Protein AF-0000000080643236 (afdb_homodimer)

Organism: Staphylococcus saprophyticus subsp. saprophyticus (strain ATCC 15305 / DSM 20229 / NCIMB 8711 / NCTC 7292 / S-41) (NCBI:txid342451)

Radius of gyration: 19.53 Å; Cα contacts (8 Å, |Δi|>4): 343; chains: 2; bounding box: 36×60×49 Å

Nearest PDB structures (foldseek):
  1iuj-assembly1_B  TM=7.626E-01  e=4.617E-06  Thermus thermophilus
  2zdo-assembly2_C  TM=7.108E-01  e=2.025E-06  Staphylococcus aureus
  4zos-assembly1_C  TM=6.882E-01  e=3.227E-04  Yersinia enterocolitica subsp. enterocolitica 8081
  2ifx-assembly1_B  TM=5.954E-01  e=6.904E-04  Cupriavidus necator
  6nuk-assembly1_A  TM=5.952E-01  e=1.275E-02  synthetic construct

Structure (mmCIF, N/CA/C/O backbone):
data_AF-0000000080643236-model_v1
#
loop_
_entity.id
_entity.type
_entity.pdbx_description
1 polymer 'Signal transduction protein TRAP'
#
loop_
_atom_site.group_PDB
_atom_site.id
_atom_site.type_symbol
_atom_site.label_atom_id
_atom_site.label_alt_id
_atom_site.label_comp_id
_atom_site.label_asym_id
_atom_site.label_entity_id
_atom_site.label_seq_id
_atom_site.pdbx_PDB_ins_code
_atom_site.Cartn_x
_atom_site.Cartn_y
_atom_site.Cartn_z
_atom_site.occupancy
_atom_site.B_iso_or_equiv
_atom_site.auth_seq_id
_atom_site.auth_comp_id
_atom_site.auth_asym_id
_atom_site.auth_atom_id
_atom_site.pdbx_PDB_model_num
ATOM 1 N N . MET A 1 1 ? -12.977 2.021 -8.227 1 97.31 1 MET A N 1
ATOM 2 C CA . MET A 1 1 ? -11.773 1.278 -8.578 1 97.31 1 MET A CA 1
ATOM 3 C C . MET A 1 1 ? -11.25 0.488 -7.387 1 97.31 1 MET A C 1
ATOM 5 O O . MET A 1 1 ? -11.211 1 -6.266 1 97.31 1 MET A O 1
ATOM 9 N N . PHE A 1 2 ? -10.992 -0.841 -7.574 1 98.75 2 PHE A N 1
ATOM 10 C CA . PHE A 1 2 ? -10.547 -1.767 -6.539 1 98.75 2 PHE A CA 1
ATOM 11 C C . PHE A 1 2 ? -9.031 -1.947 -6.59 1 98.75 2 PHE A C 1
ATOM 13 O O . PHE A 1 2 ? -8.453 -2.066 -7.668 1 98.75 2 PHE A O 1
ATOM 20 N N . VAL A 1 3 ? -8.359 -1.966 -5.391 1 98.94 3 VAL A N 1
ATOM 21 C CA . VAL A 1 3 ? -6.914 -2.121 -5.312 1 98.94 3 VAL A CA 1
ATOM 22 C C . VAL A 1 3 ? -6.57 -3.354 -4.48 1 98.94 3 VAL A C 1
ATOM 24 O O . VAL A 1 3 ? -7.094 -3.533 -3.377 1 98.94 3 VAL A O 1
ATOM 27 N N . ALA A 1 4 ? -5.734 -4.215 -4.969 1 98.81 4 ALA A N 1
ATOM 28 C CA . ALA A 1 4 ? -5.152 -5.32 -4.211 1 98.81 4 ALA A CA 1
ATOM 29 C C . ALA A 1 4 ? -3.648 -5.129 -4.031 1 98.81 4 ALA A C 1
ATOM 31 O O . ALA A 1 4 ? -2.926 -4.902 -5.004 1 98.81 4 ALA A O 1
ATOM 32 N N . GLU A 1 5 ? -3.229 -5.121 -2.791 1 98.62 5 GLU A N 1
ATOM 33 C CA . GLU A 1 5 ? -1.811 -5.18 -2.451 1 98.62 5 GLU A CA 1
ATOM 34 C C . GLU A 1 5 ? -1.433 -6.551 -1.9 1 98.62 5 GLU A C 1
ATOM 36 O O . GLU A 1 5 ? -1.977 -6.992 -0.885 1 98.62 5 GLU A O 1
ATOM 41 N N . VAL A 1 6 ? -0.502 -7.172 -2.549 1 98.31 6 VAL A N 1
ATOM 42 C CA . VAL A 1 6 ? 0.039 -8.422 -2.029 1 98.31 6 VAL A CA 1
ATOM 43 C C . VAL A 1 6 ? 1.514 -8.242 -1.676 1 98.31 6 VAL A C 1
ATOM 45 O O . VAL A 1 6 ? 2.357 -8.102 -2.564 1 98.31 6 VAL A O 1
ATOM 48 N N . ALA A 1 7 ? 1.767 -8.305 -0.404 1 98.19 7 ALA A N 1
ATOM 49 C CA . ALA A 1 7 ? 3.133 -8.117 0.081 1 98.19 7 ALA A CA 1
ATOM 50 C C . ALA A 1 7 ? 3.779 -9.461 0.415 1 98.19 7 ALA A C 1
ATOM 52 O O . ALA A 1 7 ? 3.197 -10.273 1.137 1 98.19 7 ALA A O 1
ATOM 53 N N . PHE A 1 8 ? 4.938 -9.688 -0.124 1 97.81 8 PHE A N 1
ATOM 54 C CA . PHE A 1 8 ? 5.758 -10.852 0.191 1 97.81 8 PHE A CA 1
ATOM 55 C C . PHE A 1 8 ? 7.055 -10.422 0.875 1 97.81 8 PHE A C 1
ATOM 57 O O . PHE A 1 8 ? 7.75 -9.523 0.397 1 97.81 8 PHE A O 1
ATOM 64 N N . SER A 1 9 ? 7.324 -11.055 1.973 1 97.31 9 SER A N 1
ATOM 65 C CA . SER A 1 9 ? 8.555 -10.719 2.68 1 97.31 9 SER A CA 1
ATOM 66 C C . SER A 1 9 ? 9.391 -11.969 2.959 1 97.31 9 SER A C 1
ATOM 68 O O . SER A 1 9 ? 8.836 -13.055 3.156 1 97.31 9 SER A O 1
ATOM 70 N N . THR A 1 10 ? 10.695 -11.812 2.961 1 97.06 10 THR A N 1
ATOM 71 C CA . THR A 1 10 ? 11.641 -12.875 3.262 1 97.06 10 THR A CA 1
ATOM 72 C C . THR A 1 10 ? 12.992 -12.297 3.678 1 97.06 10 THR A C 1
ATOM 74 O O . THR A 1 10 ? 13.156 -11.078 3.746 1 97.06 10 THR A O 1
ATOM 77 N N . ASN A 1 11 ? 13.867 -13.188 4.09 1 95.69 11 ASN A N 1
ATOM 78 C CA . ASN A 1 11 ? 15.234 -12.719 4.32 1 95.69 11 ASN A CA 1
ATOM 79 C C . ASN A 1 11 ? 16.016 -12.602 3.012 1 95.69 11 ASN A C 1
ATOM 81 O O . ASN A 1 11 ? 15.609 -13.164 1.993 1 95.69 11 ASN A O 1
ATOM 85 N N . LYS A 1 12 ? 17.156 -11.906 3.057 1 94.75 12 LYS A N 1
ATOM 86 C CA . LYS A 1 12 ? 17.938 -11.57 1.867 1 94.75 12 LYS A CA 1
ATOM 87 C C . LYS A 1 12 ? 18.5 -12.828 1.204 1 94.75 12 LYS A C 1
ATOM 89 O O . LYS A 1 12 ? 18.781 -12.828 0.003 1 94.75 12 LYS A O 1
ATOM 94 N N . GLU A 1 13 ? 18.641 -13.859 2.021 1 93.75 13 GLU A N 1
ATOM 95 C CA . GLU A 1 13 ? 19.125 -15.117 1.481 1 93.75 13 GLU A CA 1
ATOM 96 C C . GLU A 1 13 ? 18.188 -15.664 0.409 1 93.75 13 GLU A C 1
ATOM 98 O O . GLU A 1 13 ? 18.625 -16.312 -0.545 1 93.75 13 GLU A O 1
ATOM 103 N N . HIS A 1 14 ? 16.969 -15.297 0.485 1 95.12 14 HIS A N 1
ATOM 104 C CA . HIS A 1 14 ? 15.953 -15.852 -0.414 1 95.12 14 HIS A CA 1
ATOM 105 C C . HIS A 1 14 ? 15.391 -14.773 -1.336 1 95.12 14 HIS A C 1
ATOM 107 O O . HIS A 1 14 ? 14.352 -14.977 -1.966 1 95.12 14 HIS A O 1
ATOM 113 N N . GLU A 1 15 ? 15.992 -13.68 -1.387 1 96 15 GLU A N 1
ATOM 114 C CA . GLU A 1 15 ? 15.469 -12.539 -2.133 1 96 15 GLU A CA 1
ATOM 115 C C . GLU A 1 15 ? 15.297 -12.875 -3.611 1 96 15 GLU A C 1
ATOM 117 O O . GLU A 1 15 ? 14.32 -12.469 -4.242 1 96 15 GLU A O 1
ATOM 122 N N . GLN A 1 16 ? 16.281 -13.602 -4.168 1 96.06 16 GLN A N 1
ATOM 123 C CA . GLN A 1 16 ? 16.203 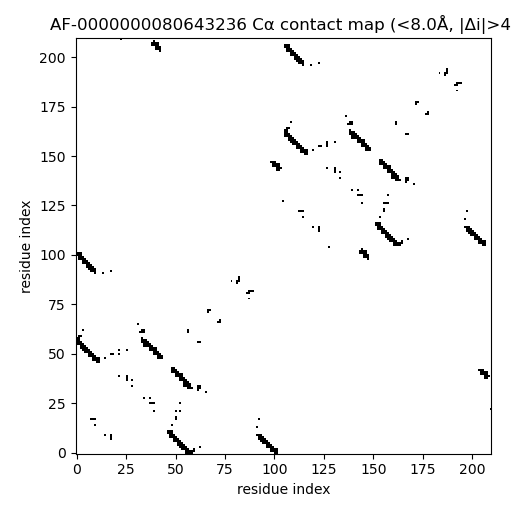-13.922 -5.59 1 96.06 16 GLN A CA 1
ATOM 124 C C . GLN A 1 16 ? 14.961 -14.734 -5.91 1 96.06 16 GLN A C 1
ATOM 126 O O . GLN A 1 16 ? 14.336 -14.539 -6.953 1 96.06 16 GLN A O 1
ATOM 131 N N . GLN A 1 17 ? 14.609 -15.602 -5.051 1 95.19 17 GLN A N 1
ATOM 132 C CA . GLN A 1 17 ? 13.398 -16.391 -5.223 1 95.19 17 GLN A CA 1
ATOM 133 C C . GLN A 1 17 ? 12.156 -15.508 -5.219 1 95.19 17 GLN A C 1
ATOM 135 O O . GLN A 1 17 ? 11.266 -15.672 -6.051 1 95.19 17 GLN A O 1
ATOM 140 N N . LEU A 1 18 ? 12.156 -14.664 -4.297 1 96.25 18 LEU A N 1
ATOM 141 C CA . LEU A 1 18 ? 11.023 -13.75 -4.188 1 96.25 18 LEU A CA 1
ATOM 142 C C . LEU A 1 18 ? 10.945 -12.836 -5.406 1 96.25 18 LEU A C 1
ATOM 144 O O . LEU A 1 18 ? 9.867 -12.602 -5.949 1 96.25 18 LEU A O 1
ATOM 148 N N . TYR A 1 19 ? 12.078 -12.32 -5.793 1 97.12 19 TYR A N 1
ATOM 149 C CA . TYR A 1 19 ? 12.156 -11.477 -6.98 1 97.12 19 TYR A CA 1
ATOM 150 C C . TYR A 1 19 ? 11.578 -12.188 -8.195 1 97.12 19 TYR A C 1
ATOM 152 O O . TYR A 1 19 ? 10.766 -11.617 -8.93 1 97.12 19 TYR A O 1
ATOM 160 N N . ASN A 1 20 ? 11.922 -13.406 -8.406 1 96.31 20 ASN A N 1
ATOM 161 C CA . ASN A 1 20 ? 11.438 -14.195 -9.539 1 96.31 20 ASN A CA 1
ATOM 162 C C . ASN A 1 20 ? 9.922 -14.398 -9.469 1 96.31 20 ASN A C 1
ATOM 164 O O . ASN A 1 20 ? 9.234 -14.344 -10.484 1 96.31 20 ASN A O 1
ATOM 168 N N . LYS A 1 21 ? 9.492 -14.609 -8.305 1 94.75 21 LYS A N 1
ATOM 169 C CA . LYS A 1 21 ? 8.062 -14.828 -8.102 1 94.75 21 LYS A CA 1
ATOM 170 C C . LYS A 1 21 ? 7.258 -13.594 -8.492 1 94.75 21 LYS A C 1
ATOM 172 O O . LYS A 1 21 ? 6.27 -13.695 -9.227 1 94.75 21 LYS A O 1
ATOM 177 N N . VAL A 1 22 ? 7.68 -12.43 -8 1 97.06 22 VAL A N 1
ATOM 178 C CA . VAL A 1 22 ? 6.906 -11.219 -8.258 1 97.06 22 VAL A CA 1
ATOM 179 C C . VAL A 1 22 ? 7.051 -10.812 -9.719 1 97.06 22 VAL A C 1
ATOM 181 O O . VAL A 1 22 ? 6.117 -10.266 -10.32 1 97.06 22 VAL A O 1
ATOM 184 N N . LYS A 1 23 ? 8.203 -11.07 -10.258 1 97.06 23 LYS A N 1
ATOM 185 C CA . LYS A 1 23 ? 8.383 -10.812 -11.68 1 97.06 23 LYS A CA 1
ATOM 186 C C . LYS A 1 23 ? 7.422 -11.648 -12.523 1 97.06 23 LYS A C 1
ATOM 188 O O . LYS A 1 23 ? 6.805 -11.141 -13.461 1 97.06 23 LYS A O 1
ATOM 193 N N . LYS A 1 24 ? 7.363 -12.898 -12.227 1 94.88 24 LYS A N 1
ATOM 194 C CA . LYS A 1 24 ? 6.422 -13.781 -12.914 1 94.88 24 LYS A CA 1
ATOM 195 C C . LYS A 1 24 ? 4.988 -13.289 -12.75 1 94.88 24 LYS A C 1
ATOM 197 O O . LYS A 1 24 ? 4.23 -13.227 -13.719 1 94.88 24 LYS A O 1
ATOM 202 N N . THR A 1 25 ? 4.586 -12.945 -11.531 1 95.38 25 THR A N 1
ATOM 203 C CA . THR A 1 25 ? 3.246 -12.438 -11.258 1 95.38 25 THR A CA 1
ATOM 204 C C . THR A 1 25 ? 2.951 -11.211 -12.109 1 95.38 25 THR A C 1
ATOM 206 O O . THR A 1 25 ? 1.881 -11.109 -12.711 1 95.38 25 THR A O 1
ATOM 209 N N . GLN A 1 26 ? 3.891 -10.297 -12.117 1 96.44 26 GLN A N 1
ATOM 210 C CA . GLN A 1 26 ? 3.736 -9.078 -12.906 1 96.44 26 GLN A CA 1
ATOM 211 C C . GLN A 1 26 ? 3.512 -9.406 -14.383 1 96.44 26 GLN A C 1
ATOM 213 O O . GLN A 1 26 ? 2.703 -8.758 -15.047 1 96.44 26 GLN A O 1
ATOM 218 N N . SER A 1 27 ? 4.254 -10.398 -14.891 1 95.19 27 SER A N 1
ATOM 219 C CA . SER A 1 27 ? 4.121 -10.781 -16.297 1 95.19 27 SER A CA 1
ATOM 220 C C . SER A 1 27 ? 2.744 -11.367 -16.578 1 95.19 27 SER A C 1
ATOM 222 O O . SER A 1 27 ? 2.236 -11.266 -17.703 1 95.19 27 SER A O 1
ATOM 224 N N . GLU A 1 28 ? 2.129 -11.945 -15.586 1 95.31 28 GLU A N 1
ATOM 225 C CA . GLU A 1 28 ? 0.814 -12.562 -15.742 1 95.31 28 GLU A CA 1
ATOM 226 C C . GLU A 1 28 ? -0.296 -11.516 -15.68 1 95.31 28 GLU A C 1
ATOM 228 O O . GLU A 1 28 ? -1.42 -11.773 -16.109 1 95.31 28 GLU A O 1
ATOM 233 N N . LEU A 1 29 ? 0.016 -10.383 -15.039 1 96.81 29 LEU A N 1
ATOM 234 C CA . LEU A 1 29 ? -0.946 -9.289 -14.914 1 96.81 29 LEU A CA 1
ATOM 235 C C . LEU A 1 29 ? -0.955 -8.422 -16.172 1 96.81 29 LEU A C 1
ATOM 237 O O . LEU A 1 29 ? -0.779 -7.207 -16.094 1 96.81 29 LEU A O 1
ATOM 241 N N . HIS A 1 30 ? -0.9 -9.016 -17.297 1 89.62 30 HIS A N 1
ATOM 242 C CA . HIS A 1 30 ? -0.938 -8.297 -18.578 1 89.62 30 HIS A CA 1
ATOM 243 C C . HIS A 1 30 ? -2.176 -8.68 -19.375 1 89.62 30 HIS A C 1
ATOM 245 O O . HIS A 1 30 ? -2.479 -9.867 -19.547 1 89.62 30 HIS A O 1
ATOM 251 N N . ASN A 1 31 ? -2.959 -7.668 -19.828 1 90.19 31 ASN A N 1
ATOM 252 C CA . ASN A 1 31 ? -4.145 -7.871 -20.656 1 90.19 31 ASN A CA 1
ATOM 253 C C . ASN A 1 31 ? -5.195 -8.711 -19.922 1 90.19 31 ASN A C 1
ATOM 255 O O . AS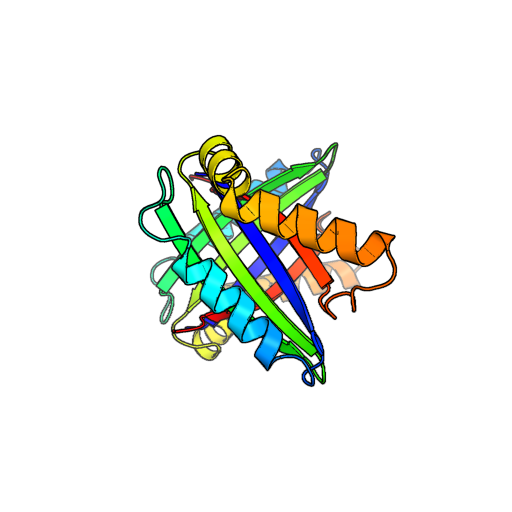N A 1 31 ? -5.754 -9.641 -20.5 1 90.19 31 ASN A O 1
ATOM 259 N N . VAL A 1 32 ? -5.309 -8.484 -18.703 1 96 32 VAL A N 1
ATOM 260 C CA . VAL A 1 32 ? -6.324 -9.141 -17.891 1 96 32 VAL A CA 1
ATOM 261 C C . VAL A 1 32 ? -7.59 -8.289 -17.844 1 96 32 VAL A C 1
ATOM 263 O O . VAL A 1 32 ? -7.516 -7.07 -17.656 1 96 32 VAL A O 1
ATOM 266 N N . ALA A 1 33 ? -8.648 -9.031 -18.094 1 96.69 33 ALA A N 1
ATOM 267 C CA . ALA A 1 33 ? -9.922 -8.32 -18.078 1 96.69 33 ALA A CA 1
ATOM 268 C C . ALA A 1 33 ? -10.133 -7.578 -16.766 1 96.69 33 ALA A C 1
ATOM 270 O O . ALA A 1 33 ? -9.961 -8.148 -15.688 1 96.69 33 ALA A O 1
ATOM 271 N N . GLY A 1 34 ? -10.422 -6.277 -16.859 1 98.25 34 GLY A N 1
ATOM 272 C CA . GLY A 1 34 ? -10.758 -5.492 -15.68 1 98.25 34 GLY A CA 1
ATOM 273 C C . GLY A 1 34 ? -9.547 -4.863 -15.016 1 98.25 34 GLY A C 1
ATOM 274 O O . GLY A 1 34 ? -9.68 -4.008 -14.141 1 98.25 34 GLY A O 1
ATOM 275 N N . LEU A 1 35 ? -8.32 -5.246 -15.383 1 98.62 35 LEU A N 1
ATOM 276 C CA . LEU A 1 35 ? -7.098 -4.684 -14.82 1 98.62 35 LEU A CA 1
ATOM 277 C C . LEU A 1 35 ? -6.828 -3.293 -15.391 1 98.62 35 LEU A C 1
ATOM 279 O O . LEU A 1 35 ? -6.82 -3.104 -16.609 1 98.62 35 LEU A O 1
ATOM 283 N N . LYS A 1 36 ? -6.668 -2.342 -14.531 1 98.06 36 LYS A N 1
ATOM 284 C CA . LYS A 1 36 ? -6.379 -0.974 -14.953 1 98.06 36 LYS A CA 1
ATOM 285 C C . LYS A 1 36 ? -4.875 -0.705 -14.945 1 98.06 36 LYS A C 1
ATOM 287 O O . LYS A 1 36 ? -4.352 -0.055 -15.859 1 98.06 36 LYS A O 1
ATOM 292 N N . SER A 1 37 ? -4.258 -1.187 -13.914 1 97.62 37 SER A N 1
ATOM 293 C CA . SER A 1 37 ? -2.814 -1.011 -13.805 1 97.62 37 SER A CA 1
ATOM 294 C C . SER A 1 37 ? -2.221 -1.947 -12.758 1 97.62 37 SER A C 1
ATOM 296 O O . SER A 1 37 ? -2.947 -2.5 -11.93 1 97.62 37 SER A O 1
ATOM 298 N N . SER A 1 38 ? -0.927 -2.178 -12.875 1 97.94 38 SER A N 1
ATOM 299 C CA . SER A 1 38 ? -0.179 -2.938 -11.875 1 97.94 38 SER A CA 1
ATOM 300 C C . SER A 1 38 ? 1.256 -2.434 -11.758 1 97.94 38 SER A C 1
ATOM 302 O O . SER A 1 38 ? 1.834 -1.961 -12.734 1 97.94 38 SER A O 1
ATOM 304 N N . GLU A 1 39 ? 1.739 -2.521 -10.547 1 98 39 GLU A N 1
ATOM 305 C CA . GLU A 1 39 ? 3.119 -2.16 -10.242 1 98 39 GLU A CA 1
ATOM 306 C C . GLU A 1 39 ? 3.695 -3.053 -9.141 1 98 39 GLU A C 1
ATOM 308 O O . GLU A 1 39 ? 2.947 -3.67 -8.383 1 98 39 GLU A O 1
ATOM 313 N N . VAL A 1 40 ? 5.039 -3.104 -9.141 1 98.69 40 VAL A N 1
ATOM 314 C CA . VAL A 1 40 ? 5.727 -3.777 -8.047 1 98.69 40 VAL A CA 1
ATOM 315 C C . VAL A 1 40 ? 6.574 -2.771 -7.27 1 98.69 40 VAL A C 1
ATOM 317 O O . VAL A 1 40 ? 7.262 -1.938 -7.867 1 98.69 40 VAL A O 1
ATOM 320 N N . TRP A 1 41 ? 6.406 -2.855 -5.965 1 98.88 41 TRP A N 1
ATOM 321 C CA . TRP A 1 41 ? 7.195 -2.021 -5.066 1 98.88 41 TRP A CA 1
ATOM 322 C C . TRP A 1 41 ? 8.133 -2.871 -4.211 1 98.88 41 TRP A C 1
ATOM 324 O O . TRP A 1 41 ? 7.902 -4.07 -4.035 1 98.88 41 TRP A O 1
ATOM 334 N N . THR A 1 42 ? 9.258 -2.24 -3.705 1 98.69 42 THR A N 1
ATOM 335 C CA . THR A 1 42 ? 10.164 -2.992 -2.842 1 98.69 42 THR A CA 1
ATOM 336 C C . THR A 1 42 ? 10.742 -2.096 -1.752 1 98.69 42 THR A C 1
ATOM 338 O O . THR A 1 42 ? 10.789 -0.874 -1.908 1 98.69 42 THR A O 1
ATOM 341 N N . LYS A 1 43 ? 10.992 -2.699 -0.663 1 98.25 43 LYS A N 1
ATOM 342 C CA . LYS A 1 43 ? 11.758 -2.098 0.424 1 98.25 43 LYS A CA 1
ATOM 343 C C . LYS A 1 43 ? 12.656 -3.133 1.104 1 98.25 43 LYS A C 1
ATOM 345 O O . LYS A 1 43 ? 12.383 -4.332 1.033 1 98.25 43 LYS A O 1
ATOM 350 N N . SER A 1 44 ? 13.703 -2.637 1.608 1 96.38 44 SER A N 1
ATOM 351 C CA . SER A 1 44 ? 14.594 -3.486 2.387 1 96.38 44 SER A CA 1
ATOM 352 C C . SER A 1 44 ? 14.906 -2.863 3.744 1 96.38 44 SER A C 1
ATOM 354 O O . SER A 1 44 ? 15.023 -1.642 3.859 1 96.38 44 SER A O 1
ATOM 356 N N . LYS A 1 45 ? 14.812 -3.713 4.809 1 92.25 45 LYS A N 1
ATOM 357 C CA . LYS A 1 45 ? 15.219 -3.334 6.16 1 92.25 45 LYS A CA 1
ATOM 358 C C . LYS A 1 45 ? 16.109 -4.402 6.789 1 92.25 45 LYS A C 1
ATOM 360 O O . LYS A 1 45 ? 15.648 -5.516 7.055 1 92.25 45 LYS A O 1
ATOM 365 N N . SER A 1 46 ? 17.359 -4.051 7.086 1 92.94 46 SER A N 1
ATOM 366 C CA . SER A 1 46 ? 18.328 -4.992 7.656 1 92.94 46 SER A CA 1
ATOM 367 C C . SER A 1 46 ? 18.453 -6.238 6.785 1 92.94 46 SER A C 1
ATOM 369 O O . SER A 1 46 ? 18.859 -6.148 5.621 1 92.94 46 SER A O 1
ATOM 371 N N . ASP A 1 47 ? 18.125 -7.422 7.367 1 93.88 47 ASP A N 1
ATOM 372 C CA . ASP A 1 47 ? 18.297 -8.672 6.633 1 93.88 47 ASP A CA 1
ATOM 373 C C . ASP A 1 47 ? 16.984 -9.102 5.977 1 93.88 47 ASP A C 1
ATOM 375 O O . ASP A 1 47 ? 16.906 -10.172 5.367 1 93.88 47 ASP A O 1
ATOM 379 N N . ASP A 1 48 ? 15.992 -8.195 6.004 1 96.19 48 ASP A N 1
ATOM 380 C CA . ASP A 1 48 ? 14.695 -8.547 5.438 1 96.19 48 ASP A CA 1
ATOM 381 C C . ASP A 1 48 ? 14.414 -7.754 4.164 1 96.19 48 ASP A C 1
ATOM 383 O O . ASP A 1 48 ? 14.898 -6.625 4.012 1 96.19 48 ASP A O 1
ATOM 387 N N . VAL A 1 49 ? 13.719 -8.367 3.213 1 97.81 49 VAL A N 1
ATOM 388 C CA . VAL A 1 49 ? 13.273 -7.703 1.991 1 97.81 49 VAL A CA 1
ATOM 389 C C . VAL A 1 49 ? 11.789 -7.973 1.764 1 97.81 49 VAL A C 1
ATOM 391 O O . VAL A 1 49 ? 11.289 -9.047 2.104 1 97.81 49 VAL A O 1
ATOM 394 N N . GLU A 1 50 ? 11.18 -6.953 1.237 1 98.38 50 GLU A N 1
ATOM 395 C CA . GLU A 1 50 ? 9.758 -7.055 0.924 1 98.38 50 GLU A CA 1
ATOM 396 C C . GLU A 1 50 ? 9.469 -6.574 -0.495 1 98.38 50 GLU A C 1
ATOM 398 O O . GLU A 1 50 ? 10.016 -5.562 -0.939 1 98.38 50 GLU A O 1
ATOM 403 N N . TYR A 1 51 ? 8.68 -7.363 -1.202 1 98.62 51 TYR A N 1
ATOM 404 C CA . TYR A 1 51 ? 8.102 -6.961 -2.479 1 98.62 51 TYR A CA 1
ATOM 405 C C . TYR A 1 51 ? 6.578 -6.902 -2.393 1 98.62 51 TYR A C 1
ATOM 407 O O . TYR A 1 51 ? 5.949 -7.773 -1.787 1 98.62 51 TYR A O 1
ATOM 415 N N . VAL A 1 52 ? 6.008 -5.879 -2.969 1 98.75 52 VAL A N 1
ATOM 416 C CA . VAL A 1 52 ? 4.559 -5.695 -2.949 1 98.75 52 VAL A CA 1
ATOM 417 C C . VAL A 1 52 ? 4.031 -5.605 -4.379 1 98.75 52 VAL A C 1
ATOM 419 O O . VAL A 1 52 ? 4.449 -4.738 -5.148 1 98.75 52 VAL A O 1
ATOM 422 N N . VAL A 1 53 ? 3.182 -6.504 -4.758 1 98.69 53 VAL A N 1
ATOM 423 C CA . VAL A 1 53 ? 2.459 -6.391 -6.02 1 98.69 53 VAL A CA 1
ATOM 424 C C . VAL A 1 53 ? 1.188 -5.57 -5.816 1 98.69 53 VAL A C 1
ATOM 426 O O . VAL A 1 53 ? 0.295 -5.973 -5.066 1 98.69 53 VAL A O 1
ATOM 429 N N . VAL A 1 54 ? 1.177 -4.426 -6.453 1 98.75 54 VAL A N 1
ATOM 430 C CA . VAL A 1 54 ? 0.016 -3.545 -6.387 1 98.75 54 VAL A CA 1
ATOM 431 C C . VAL A 1 54 ? -0.757 -3.611 -7.703 1 98.75 54 VAL A C 1
ATOM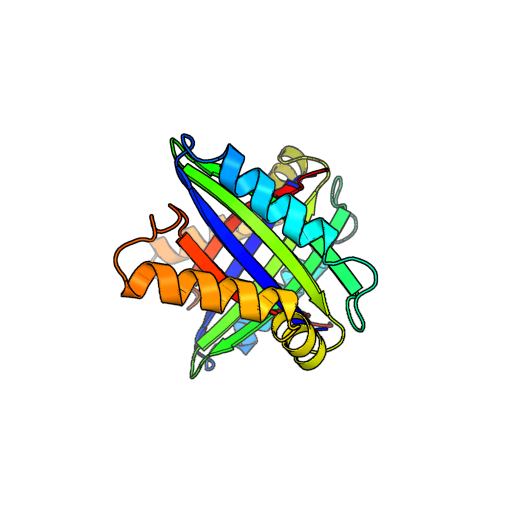 433 O O . VAL A 1 54 ? -0.211 -3.309 -8.766 1 98.75 54 VAL A O 1
ATOM 436 N N . SER A 1 55 ? -2.021 -3.998 -7.648 1 98.62 55 SER A N 1
ATOM 437 C CA . SER A 1 55 ? -2.861 -4.07 -8.844 1 98.62 55 SER A CA 1
ATOM 438 C C . SER A 1 55 ? -4.168 -3.312 -8.641 1 98.62 55 SER A C 1
ATOM 440 O O . SER A 1 55 ? -4.762 -3.359 -7.562 1 98.62 55 SER A O 1
ATOM 442 N N . LYS A 1 56 ? -4.559 -2.605 -9.672 1 98.62 56 LYS A N 1
ATOM 443 C CA . LYS A 1 56 ? -5.805 -1.847 -9.68 1 98.62 56 LYS A CA 1
ATOM 444 C C . LYS A 1 56 ? -6.789 -2.414 -10.695 1 98.62 56 LYS A C 1
ATOM 446 O O . LYS A 1 56 ? -6.41 -2.734 -11.82 1 98.62 56 LYS A O 1
ATOM 451 N N . TRP A 1 57 ? -8 -2.482 -10.25 1 98.75 57 TRP A N 1
ATOM 452 C CA . TRP A 1 57 ? -9.031 -3.172 -11.023 1 98.75 57 TRP A CA 1
ATOM 453 C C . TRP A 1 57 ? -10.297 -2.332 -11.109 1 98.75 57 TRP A C 1
ATOM 455 O O . TRP A 1 57 ? -10.586 -1.54 -10.203 1 98.75 57 TRP A O 1
ATOM 465 N N . ASP A 1 58 ? -11.055 -2.574 -12.195 1 98.44 58 ASP A N 1
ATOM 466 C CA . ASP A 1 58 ? -12.352 -1.923 -12.32 1 98.44 58 ASP A CA 1
ATOM 467 C C . ASP A 1 58 ? -13.258 -2.279 -11.141 1 98.44 58 ASP A C 1
ATOM 469 O O . ASP A 1 58 ? -13.906 -1.404 -10.562 1 98.44 58 ASP A O 1
ATOM 473 N N . GLU A 1 59 ? -13.305 -3.559 -10.852 1 98.19 59 GLU A N 1
ATOM 474 C CA . GLU A 1 59 ? -14.117 -4.059 -9.742 1 98.19 59 GLU A CA 1
ATOM 475 C C . GLU A 1 59 ? -13.414 -5.195 -9.016 1 98.19 59 GLU A C 1
ATOM 477 O O . GLU A 1 59 ? -12.523 -5.844 -9.578 1 98.19 59 GLU A O 1
ATOM 482 N N . LYS A 1 60 ? -13.859 -5.402 -7.742 1 98 60 LYS A N 1
ATOM 483 C CA . LYS A 1 60 ? -13.32 -6.504 -6.949 1 98 60 LYS A CA 1
ATOM 484 C C . LYS A 1 60 ? -13.508 -7.84 -7.66 1 98 60 LYS A C 1
ATOM 486 O O . LYS A 1 60 ? -12.625 -8.703 -7.617 1 98 60 LYS A O 1
ATOM 491 N N . LYS A 1 61 ? -14.602 -7.996 -8.312 1 98.06 61 LYS A N 1
ATOM 492 C CA . LYS A 1 61 ? -14.93 -9.242 -9 1 98.06 61 LYS A CA 1
ATOM 493 C C . LYS A 1 61 ? -13.883 -9.578 -10.062 1 98.06 61 LYS A C 1
ATOM 495 O O . LYS A 1 61 ? -13.57 -10.75 -10.281 1 98.06 61 LYS A O 1
ATOM 500 N N . ASP A 1 62 ? -13.367 -8.57 -10.727 1 98.31 62 ASP A N 1
ATOM 501 C CA . ASP A 1 62 ? -12.336 -8.781 -11.742 1 98.31 62 ASP A CA 1
ATOM 502 C C . ASP A 1 62 ? -11.07 -9.383 -11.117 1 98.31 62 ASP A C 1
ATOM 504 O O . ASP A 1 62 ? -10.484 -10.32 -11.664 1 98.31 62 ASP A O 1
ATOM 508 N N . PHE A 1 63 ? -10.688 -8.875 -9.977 1 98.12 63 PHE A N 1
ATOM 509 C CA . PHE A 1 63 ? -9.555 -9.414 -9.242 1 98.12 63 PHE A CA 1
ATOM 510 C C . PHE A 1 63 ? -9.812 -10.852 -8.812 1 98.12 63 PHE A C 1
ATOM 512 O O . PHE A 1 63 ? -8.953 -11.719 -8.969 1 98.12 63 PHE A O 1
ATOM 519 N N . GLN A 1 64 ? -10.977 -11.055 -8.344 1 97.94 64 GLN A N 1
ATOM 520 C CA . GLN A 1 64 ? -11.344 -12.398 -7.891 1 97.94 64 GLN A CA 1
ATOM 521 C C . GLN A 1 64 ? -11.32 -13.391 -9.047 1 97.94 64 GLN A C 1
ATOM 523 O O . GLN A 1 64 ? -10.891 -14.539 -8.883 1 97.94 64 GLN A O 1
ATOM 528 N N . ASN A 1 65 ? -11.805 -12.961 -10.148 1 97.44 65 ASN A N 1
ATOM 529 C CA . ASN A 1 65 ? -11.742 -13.805 -11.344 1 97.44 65 ASN A CA 1
ATOM 530 C C . ASN A 1 65 ? -10.305 -14.141 -11.719 1 97.44 65 ASN A C 1
ATOM 532 O O . ASN A 1 65 ? -10.008 -15.273 -12.109 1 97.44 65 ASN A O 1
ATOM 536 N N . TRP A 1 66 ? -9.5 -13.156 -11.633 1 97.25 66 TRP A N 1
ATOM 537 C CA . TRP A 1 66 ? -8.102 -13.359 -11.977 1 97.25 66 TRP A CA 1
ATOM 538 C C . TRP A 1 66 ? -7.441 -14.359 -11.023 1 97.25 66 TRP A C 1
ATOM 540 O O . TRP A 1 66 ? -6.691 -15.234 -11.461 1 97.25 66 TRP A O 1
ATOM 550 N N . VAL A 1 67 ? -7.699 -14.258 -9.75 1 95.75 67 VAL A N 1
ATOM 551 C CA . VAL A 1 67 ? -7.125 -15.141 -8.734 1 95.75 67 VAL A CA 1
ATOM 552 C C . VAL A 1 67 ? -7.684 -16.547 -8.906 1 95.75 67 VAL A C 1
ATOM 554 O O . VAL A 1 67 ? -7.023 -17.531 -8.562 1 95.75 67 VAL A O 1
ATOM 557 N N . ALA A 1 68 ? -8.844 -16.656 -9.477 1 95.69 68 ALA A N 1
ATOM 558 C CA . ALA A 1 68 ? -9.523 -17.938 -9.609 1 95.69 68 ALA A CA 1
ATOM 559 C C . ALA A 1 68 ? -9.109 -18.656 -10.891 1 95.69 68 ALA A C 1
ATOM 561 O O . ALA A 1 68 ? -9.578 -19.766 -11.164 1 95.69 68 ALA A O 1
ATOM 562 N N . ARG A 1 69 ? -8.289 -18.047 -11.672 1 93.88 69 ARG A N 1
ATOM 563 C CA . ARG A 1 69 ? -7.875 -18.688 -12.922 1 93.88 69 ARG A CA 1
ATOM 564 C C . ARG A 1 69 ? -7.207 -20.031 -12.656 1 93.88 69 ARG A C 1
ATOM 566 O O . ARG A 1 69 ? -6.492 -20.188 -11.664 1 93.88 69 ARG A O 1
ATOM 573 N N . PRO A 1 70 ? -7.328 -20.953 -13.539 1 92.62 70 PRO A N 1
ATOM 574 C CA . PRO A 1 70 ? -6.871 -22.328 -13.289 1 92.62 70 PRO A CA 1
ATOM 575 C C . PRO A 1 70 ? -5.379 -22.406 -12.977 1 92.62 70 PRO A C 1
ATOM 577 O O . PRO A 1 70 ? -4.973 -23.109 -12.062 1 92.62 70 PRO A O 1
ATOM 580 N N . SER A 1 71 ? -4.609 -21.734 -13.734 1 89.44 71 SER A N 1
ATOM 581 C CA . SER A 1 71 ? -3.17 -21.781 -13.508 1 89.44 71 SER A CA 1
ATOM 582 C C . SER A 1 71 ? -2.824 -21.391 -12.078 1 89.44 71 SER A C 1
ATOM 584 O O . SER A 1 71 ? -1.995 -22.031 -11.43 1 89.44 71 SER A O 1
ATOM 586 N N . HIS A 1 72 ? -3.438 -20.391 -11.484 1 91.12 72 HIS A N 1
ATOM 587 C CA . HIS A 1 72 ? -3.168 -19.906 -10.141 1 91.12 72 HIS A CA 1
ATOM 588 C C . HIS A 1 72 ? -3.686 -20.875 -9.086 1 91.12 72 HIS A C 1
ATOM 590 O O . HIS A 1 72 ? -2.971 -21.219 -8.133 1 91.12 72 HIS A O 1
ATOM 596 N N . VAL A 1 73 ? -4.867 -21.406 -9.32 1 91.94 73 VAL A N 1
ATOM 597 C CA . VAL A 1 73 ? -5.5 -22.328 -8.367 1 91.94 73 VAL A CA 1
ATOM 598 C C . VAL A 1 73 ? -4.703 -23.625 -8.297 1 91.94 73 VAL A C 1
ATOM 600 O O . VAL A 1 73 ? -4.496 -24.172 -7.207 1 91.94 73 VAL A O 1
ATOM 603 N N . GLU A 1 74 ? -4.262 -24.062 -9.422 1 90.56 74 GLU A N 1
ATOM 604 C CA . GLU A 1 74 ? -3.504 -25.312 -9.469 1 90.56 74 GLU A CA 1
ATOM 605 C C . GLU A 1 74 ? -2.168 -25.172 -8.742 1 90.56 74 GLU A C 1
ATOM 607 O O . GLU A 1 74 ? -1.711 -26.109 -8.094 1 90.56 74 GLU A O 1
ATOM 612 N N . GLU A 1 75 ? -1.617 -23.953 -8.883 1 86.25 75 GLU A N 1
ATOM 613 C CA . GLU A 1 75 ? -0.373 -23.703 -8.164 1 86.25 75 GLU A CA 1
ATOM 614 C C . GLU A 1 75 ? -0.582 -23.781 -6.656 1 86.25 75 GLU A C 1
ATOM 616 O O . GLU A 1 75 ? 0.207 -24.406 -5.945 1 86.25 75 GLU A O 1
ATOM 621 N N . HIS A 1 76 ? -1.648 -23.188 -6.148 1 86.88 76 HIS A N 1
ATOM 622 C CA . HIS A 1 76 ? -1.928 -23.203 -4.715 1 86.88 76 HIS A CA 1
ATOM 623 C C . HIS A 1 76 ? -2.293 -24.609 -4.234 1 86.88 76 HIS A C 1
ATOM 625 O O . HIS A 1 76 ? -1.88 -25.016 -3.146 1 86.88 76 HIS A O 1
ATOM 631 N N . LYS A 1 77 ? -2.957 -25.375 -5.059 1 86.94 77 LYS A N 1
ATOM 632 C CA . LYS A 1 77 ? -3.303 -26.75 -4.734 1 86.94 77 LYS A CA 1
ATOM 633 C C . LYS A 1 77 ? -2.051 -27.609 -4.605 1 86.94 77 LYS A C 1
ATOM 635 O O . LYS A 1 77 ? -1.939 -28.422 -3.68 1 86.94 77 LYS A O 1
ATOM 640 N N . ALA A 1 78 ? -1.229 -27.438 -5.574 1 84.88 78 ALA A N 1
ATOM 641 C CA . ALA A 1 78 ? 0.018 -28.188 -5.566 1 84.88 78 ALA A CA 1
ATOM 642 C C . ALA A 1 78 ? 0.848 -27.875 -4.324 1 84.88 78 ALA A C 1
ATOM 644 O O . ALA A 1 78 ? 1.426 -28.766 -3.707 1 84.88 78 ALA A O 1
ATOM 645 N N . MET A 1 79 ? 0.86 -26.562 -3.896 1 82.94 79 MET A N 1
ATOM 646 C CA . MET A 1 79 ? 1.587 -26.125 -2.707 1 82.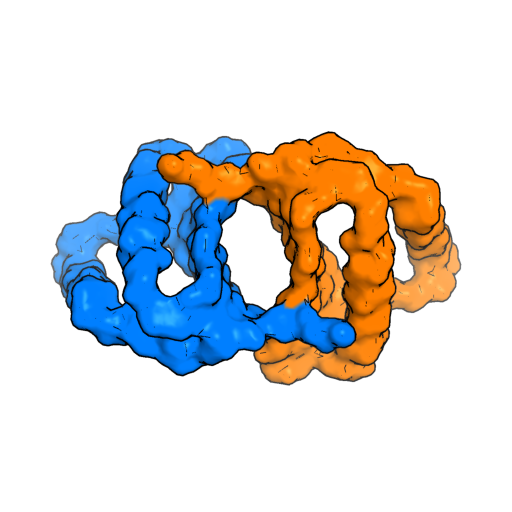94 79 MET A CA 1
ATOM 647 C C . MET A 1 79 ? 0.991 -26.75 -1.448 1 82.94 79 MET A C 1
ATOM 649 O O . MET A 1 79 ? 1.723 -27.219 -0.574 1 82.94 79 MET A O 1
ATOM 653 N N . HIS A 1 80 ? -0.322 -26.781 -1.469 1 83.69 80 HIS A N 1
ATOM 654 C CA . HIS A 1 80 ? -1.029 -27.328 -0.319 1 83.69 80 HIS A CA 1
ATOM 655 C C . HIS A 1 80 ? -0.81 -28.828 -0.209 1 83.69 80 HIS A C 1
ATOM 657 O O . HIS A 1 80 ? -0.619 -29.359 0.89 1 83.69 80 HIS A O 1
ATOM 663 N N . LYS A 1 81 ? -0.804 -29.531 -1.326 1 84.19 81 LYS A N 1
ATOM 664 C CA . LYS A 1 81 ? -0.583 -30.969 -1.358 1 84.19 81 LYS A CA 1
ATOM 665 C C . LYS A 1 81 ? 0.823 -31.328 -0.882 1 84.19 81 LYS A C 1
ATOM 667 O O . LYS A 1 81 ? 1.002 -32.25 -0.09 1 84.19 81 LYS A O 1
ATOM 672 N N . LYS A 1 82 ? 1.729 -30.562 -1.325 1 83.38 82 LYS A N 1
ATOM 673 C CA . LYS A 1 82 ? 3.109 -30.797 -0.92 1 83.38 82 LYS A CA 1
ATOM 674 C C . LYS A 1 82 ? 3.297 -30.562 0.574 1 83.38 82 LYS A C 1
ATOM 676 O O . LYS A 1 82 ? 4.027 -31.297 1.242 1 83.38 82 LYS A O 1
ATOM 681 N N . SER A 1 83 ? 2.643 -29.609 1.147 1 80.19 83 SER A N 1
ATOM 682 C CA . SER A 1 83 ? 2.727 -29.281 2.568 1 80.19 83 SER A CA 1
ATOM 683 C C . SER A 1 83 ? 2.102 -30.375 3.424 1 80.19 83 SER A C 1
ATOM 685 O O . SER A 1 83 ? 2.67 -30.781 4.441 1 80.19 83 SER A O 1
ATOM 687 N N . LYS A 1 84 ? 1.026 -30.906 2.947 1 82.81 84 LYS A N 1
ATOM 688 C CA . LYS A 1 84 ? 0.309 -31.938 3.686 1 82.81 84 LYS A CA 1
ATOM 689 C C . LYS A 1 84 ? 1.101 -33.25 3.715 1 82.81 84 LYS A C 1
ATOM 691 O O . LYS A 1 84 ? 1.042 -34 4.695 1 82.81 84 LYS A O 1
ATOM 696 N N . ASN A 1 85 ? 1.819 -33.438 2.707 1 81.81 85 ASN A N 1
ATOM 697 C CA . ASN A 1 85 ? 2.576 -34.656 2.592 1 81.81 85 ASN A CA 1
ATOM 698 C C . ASN A 1 85 ? 3.965 -34.531 3.209 1 81.81 85 ASN A C 1
ATOM 700 O O . ASN A 1 85 ? 4.773 -35.469 3.131 1 81.81 85 ASN A O 1
ATOM 704 N N . GLY A 1 86 ? 4.145 -33.312 3.828 1 74.44 86 GLY A N 1
ATOM 705 C CA . GLY A 1 86 ? 5.438 -33.094 4.457 1 74.44 86 GLY A CA 1
ATOM 706 C C . GLY A 1 86 ? 6.566 -32.938 3.455 1 74.44 86 GLY A C 1
ATOM 707 O O . GLY A 1 86 ? 7.734 -33.156 3.793 1 74.44 86 GLY A O 1
ATOM 708 N N . GLU A 1 87 ? 6.305 -32.906 2.232 1 69.62 87 GLU A N 1
ATOM 709 C CA . GLU A 1 87 ? 7.289 -32.875 1.156 1 69.62 87 GLU A CA 1
ATOM 710 C C . GLU A 1 87 ? 7.703 -31.438 0.824 1 69.62 87 GLU A C 1
ATOM 712 O O . GLU A 1 87 ? 8.656 -31.219 0.07 1 69.62 87 GLU A O 1
ATOM 717 N N . ALA A 1 88 ? 6.797 -30.578 1.188 1 63.78 88 ALA A N 1
ATOM 718 C CA . ALA A 1 88 ? 7.016 -29.25 0.624 1 63.78 88 ALA A CA 1
ATOM 719 C C . ALA A 1 88 ? 7.871 -28.391 1.555 1 63.78 88 ALA A C 1
ATOM 721 O O . ALA A 1 88 ? 7.66 -28.375 2.77 1 63.78 88 ALA A O 1
ATOM 722 N N . ASP A 1 89 ? 9.07 -27.984 1.091 1 65 89 ASP A N 1
ATOM 723 C CA . ASP A 1 89 ? 9.734 -26.859 1.753 1 65 89 ASP A CA 1
ATOM 724 C C . ASP A 1 89 ? 8.906 -25.578 1.644 1 65 89 ASP A C 1
ATOM 726 O O . ASP A 1 89 ? 8.445 -25.219 0.556 1 65 89 ASP A O 1
ATOM 730 N N . LYS A 1 90 ? 8.133 -25.281 2.699 1 70.06 90 LYS A N 1
ATOM 731 C CA . LYS A 1 90 ? 7.395 -24.016 2.691 1 70.06 90 LYS A CA 1
ATOM 732 C C . LYS A 1 90 ? 8.266 -22.875 2.184 1 70.06 90 LYS A C 1
ATOM 734 O O . LYS A 1 90 ? 9.43 -22.75 2.578 1 70.06 90 LYS A O 1
ATOM 739 N N . PRO A 1 91 ? 7.648 -22.219 1.144 1 76.5 91 PRO A N 1
ATOM 740 C CA . PRO A 1 91 ? 8.453 -21.062 0.761 1 76.5 91 PRO A CA 1
ATOM 741 C C . PRO A 1 91 ? 8.766 -20.141 1.941 1 76.5 91 PRO A C 1
ATOM 743 O O . PRO A 1 91 ? 7.926 -19.969 2.826 1 76.5 91 PRO A O 1
ATOM 746 N N . PRO A 1 92 ? 9.898 -19.781 1.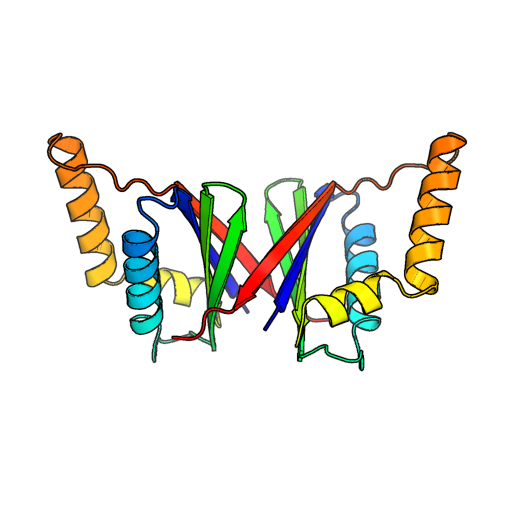911 1 83.81 92 PRO A N 1
ATOM 747 C CA . PRO A 1 92 ? 10.352 -18.969 3.035 1 83.81 92 PRO A CA 1
ATOM 748 C C . PRO A 1 92 ? 9.812 -17.531 2.984 1 83.81 92 PRO A C 1
ATOM 750 O O . PRO A 1 92 ? 10.562 -16.578 3.209 1 83.81 92 PRO A O 1
ATOM 753 N N . PHE A 1 93 ? 8.516 -17.375 2.494 1 92 93 PHE A N 1
ATOM 754 C CA . PHE A 1 93 ? 7.98 -16.016 2.363 1 92 93 PHE A CA 1
ATOM 755 C C . PHE A 1 93 ? 6.789 -15.82 3.293 1 92 93 PHE A C 1
ATOM 757 O O . PHE A 1 93 ? 5.98 -16.734 3.482 1 92 93 PHE A O 1
ATOM 764 N N . GLN A 1 94 ? 6.703 -14.82 3.854 1 94.62 94 GLN A N 1
ATOM 765 C CA . GLN A 1 94 ? 5.469 -14.344 4.469 1 94.62 94 GLN A CA 1
ATOM 766 C C . GLN A 1 94 ? 4.629 -13.547 3.479 1 94.62 94 GLN A C 1
ATOM 768 O O . GLN A 1 94 ? 5.16 -12.742 2.717 1 94.62 94 GLN A O 1
ATOM 773 N N . LYS A 1 95 ? 3.34 -13.781 3.514 1 95.5 95 LYS A N 1
ATOM 774 C CA . LYS A 1 95 ? 2.443 -13.094 2.588 1 95.5 95 LYS A CA 1
ATOM 775 C C . LYS A 1 95 ? 1.373 -12.305 3.34 1 95.5 95 LYS A C 1
ATOM 777 O O . LYS A 1 95 ? 0.802 -12.805 4.312 1 95.5 95 LYS A O 1
ATOM 782 N N . THR A 1 96 ? 1.136 -11.109 2.932 1 96.75 96 THR A N 1
ATOM 783 C CA . THR A 1 96 ? 0.061 -10.266 3.453 1 96.75 96 THR A CA 1
ATOM 784 C C . THR A 1 96 ? -0.761 -9.672 2.314 1 96.75 96 THR A C 1
ATOM 786 O O . THR A 1 96 ? -0.21 -9.062 1.397 1 96.75 96 THR A O 1
ATOM 789 N N . LEU A 1 97 ? -2.051 -9.844 2.367 1 97.69 97 LEU A N 1
ATOM 790 C CA . LEU A 1 97 ? -2.967 -9.266 1.391 1 97.69 97 LEU A CA 1
ATOM 791 C C . LEU A 1 97 ? -3.711 -8.078 1.98 1 97.69 97 LEU A C 1
ATOM 793 O O . LEU A 1 97 ? -4.258 -8.164 3.082 1 97.69 97 LEU A O 1
ATOM 797 N N . ARG A 1 98 ? -3.686 -6.977 1.303 1 97.88 98 ARG A N 1
ATOM 798 C CA . ARG A 1 98 ? -4.488 -5.801 1.629 1 97.88 98 ARG A CA 1
ATOM 799 C C . ARG A 1 98 ? -5.363 -5.391 0.45 1 97.88 98 ARG A C 1
ATOM 801 O O . ARG A 1 98 ? -4.918 -5.414 -0.699 1 97.88 98 ARG A O 1
ATOM 808 N N . GLN A 1 99 ? -6.574 -5.02 0.795 1 98.62 99 GLN A N 1
ATOM 809 C CA . GLN A 1 99 ? -7.539 -4.637 -0.229 1 98.62 99 GLN A CA 1
ATOM 810 C C . GLN A 1 99 ? -8.156 -3.271 0.078 1 98.62 99 GLN A C 1
ATOM 812 O O . GLN A 1 99 ? -8.516 -2.992 1.224 1 98.62 99 GLN A O 1
ATOM 817 N N . TYR A 1 100 ? -8.273 -2.467 -0.973 1 98.81 100 TYR A N 1
ATOM 818 C CA . TYR A 1 100 ? -8.773 -1.107 -0.811 1 98.81 100 TYR A CA 1
ATOM 819 C C . TYR A 1 100 ? -9.688 -0.72 -1.97 1 98.81 100 TYR A C 1
ATOM 821 O O . TYR A 1 100 ? -9.758 -1.433 -2.973 1 98.81 100 TYR A O 1
ATOM 829 N N . THR A 1 101 ? -10.383 0.349 -1.744 1 98.56 101 THR A N 1
ATOM 830 C CA . THR A 1 101 ? -11.055 1.088 -2.809 1 98.56 101 THR A CA 1
ATOM 831 C C . THR A 1 101 ? -10.453 2.486 -2.953 1 98.56 101 THR A C 1
ATOM 833 O O . THR A 1 101 ? -10.148 3.143 -1.957 1 98.56 101 THR A O 1
ATOM 836 N N . VAL A 1 102 ? -10.305 2.906 -4.195 1 98.62 102 VAL A N 1
ATOM 837 C CA . VAL A 1 102 ? -9.836 4.266 -4.43 1 98.62 102 VAL A CA 1
ATOM 838 C C . VAL A 1 102 ? -10.922 5.266 -4.051 1 98.62 102 VAL A C 1
ATOM 840 O O . VAL A 1 102 ? -12.094 5.078 -4.387 1 98.62 102 VAL A O 1
ATOM 843 N N . VAL A 1 103 ? -10.469 6.277 -3.326 1 98.19 103 VAL A N 1
ATOM 844 C CA . VAL A 1 10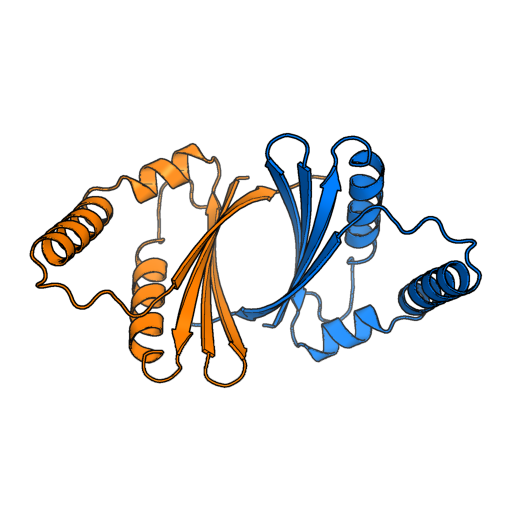3 ? -11.406 7.328 -2.928 1 98.19 103 VAL A CA 1
ATOM 845 C C . VAL A 1 103 ? -11.469 8.398 -4.012 1 98.19 103 VAL A C 1
ATOM 847 O O . VAL A 1 103 ? -10.438 8.875 -4.484 1 98.19 103 VAL A O 1
ATOM 850 N N . GLU A 1 104 ? -12.586 8.781 -4.461 1 94.31 104 GLU A N 1
ATOM 851 C CA . GLU A 1 104 ? -12.789 9.891 -5.387 1 94.31 104 GLU A CA 1
ATOM 852 C C . GLU A 1 104 ? -13.281 11.133 -4.66 1 94.31 104 GLU A C 1
ATOM 854 O O . GLU A 1 104 ? -14.281 11.086 -3.939 1 94.31 104 GLU A O 1
ATOM 859 N N . PHE A 1 105 ? -12.523 12.156 -4.793 1 92.19 105 PHE A N 1
ATOM 860 C CA . PHE A 1 105 ? -12.945 13.398 -4.152 1 92.19 105 PHE A CA 1
ATOM 861 C C . PHE A 1 105 ? -13.734 14.266 -5.125 1 92.19 105 PHE A C 1
ATOM 863 O O . PHE A 1 105 ? -13.539 14.188 -6.336 1 92.19 105 PHE A O 1
ATOM 870 N N . MET B 1 1 ? 11.742 5.617 -8.891 1 97.31 1 MET B N 1
ATOM 871 C CA . MET B 1 1 ? 10.555 6.289 -8.375 1 97.31 1 MET B CA 1
ATOM 872 C C . MET B 1 1 ? 10.281 5.871 -6.93 1 97.31 1 MET B C 1
ATOM 874 O O . MET B 1 1 ? 10.383 4.691 -6.59 1 97.31 1 MET B O 1
ATOM 878 N N . PHE B 1 2 ? 10.078 6.879 -6.02 1 98.75 2 PHE B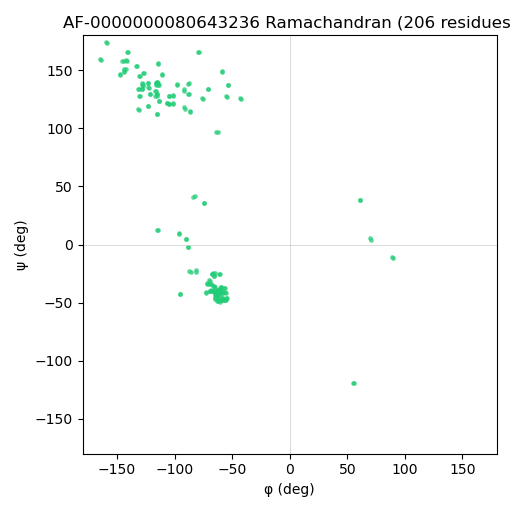 N 1
ATOM 879 C CA . PHE B 1 2 ? 9.859 6.68 -4.594 1 98.75 2 PHE B CA 1
ATOM 880 C C . PHE B 1 2 ? 8.375 6.727 -4.258 1 98.75 2 PHE B C 1
ATOM 882 O O . PHE B 1 2 ? 7.645 7.57 -4.773 1 98.75 2 PHE B O 1
ATOM 889 N N . VAL B 1 3 ? 7.906 5.781 -3.373 1 98.94 3 VAL B N 1
ATOM 890 C CA . VAL B 1 3 ? 6.5 5.723 -2.984 1 98.94 3 VAL B CA 1
ATOM 891 C C . VAL B 1 3 ? 6.375 5.879 -1.471 1 98.94 3 VAL B C 1
ATOM 893 O O . VAL B 1 3 ? 7.078 5.207 -0.71 1 98.94 3 VAL B O 1
ATOM 896 N N . ALA B 1 4 ? 5.535 6.758 -1.011 1 98.81 4 ALA B N 1
ATOM 897 C CA . ALA B 1 4 ? 5.16 6.867 0.396 1 98.81 4 ALA B CA 1
ATOM 898 C C . ALA B 1 4 ? 3.691 6.504 0.601 1 98.81 4 ALA B C 1
ATOM 900 O O . ALA B 1 4 ? 2.814 7.035 -0.083 1 98.81 4 ALA B O 1
ATOM 901 N N . GLU B 1 5 ? 3.465 5.535 1.454 1 98.62 5 GLU B N 1
ATOM 902 C CA . GLU B 1 5 ? 2.123 5.215 1.935 1 98.62 5 GLU B CA 1
ATOM 903 C C . GLU B 1 5 ? 1.933 5.672 3.379 1 98.62 5 GLU B C 1
ATOM 905 O O . GLU B 1 5 ? 2.66 5.234 4.273 1 98.62 5 GLU B O 1
ATOM 910 N N . VAL B 1 6 ? 0.967 6.504 3.578 1 98.31 6 VAL B N 1
ATOM 911 C CA . VAL B 1 6 ? 0.601 6.891 4.938 1 98.31 6 VAL B CA 1
ATOM 912 C C . VAL B 1 6 ? -0.812 6.406 5.25 1 98.31 6 VAL B C 1
ATOM 914 O O . VAL B 1 6 ? -1.788 6.914 4.695 1 98.31 6 VAL B O 1
ATOM 917 N N . ALA B 1 7 ? -0.869 5.465 6.145 1 98.19 7 ALA B N 1
ATOM 918 C CA . ALA B 1 7 ? -2.154 4.887 6.527 1 98.19 7 ALA B CA 1
ATOM 919 C C . ALA B 1 7 ? -2.643 5.461 7.852 1 98.19 7 ALA B C 1
ATOM 921 O O . ALA B 1 7 ? -1.9 5.488 8.836 1 98.19 7 ALA B O 1
ATOM 922 N N . PHE B 1 8 ? -3.854 5.934 7.863 1 97.81 8 PHE B N 1
ATOM 923 C CA . PHE B 1 8 ? -4.531 6.395 9.07 1 97.81 8 PHE B CA 1
ATOM 924 C C . PHE B 1 8 ? -5.734 5.512 9.383 1 97.81 8 PHE B C 1
ATOM 926 O O . PHE B 1 8 ? -6.555 5.234 8.508 1 97.81 8 PHE B O 1
ATOM 933 N N . SER B 1 9 ? -5.781 5.07 10.602 1 97.31 9 SER B N 1
ATOM 934 C CA . SER B 1 9 ? -6.914 4.234 10.992 1 97.31 9 SER B CA 1
ATOM 935 C C . SER B 1 9 ? -7.602 4.781 12.242 1 97.31 9 SER B C 1
ATOM 937 O O . SER B 1 9 ? -6.953 5.383 13.102 1 97.31 9 SER B O 1
ATOM 939 N N . THR B 1 10 ? -8.898 4.59 12.32 1 97.06 10 THR B N 1
ATOM 940 C CA . THR B 1 10 ? -9.711 4.988 13.461 1 97.06 10 THR B CA 1
ATOM 941 C C . THR B 1 10 ? -11.016 4.203 13.5 1 97.06 10 THR B C 1
ATOM 943 O O . THR B 1 10 ? -11.258 3.354 12.641 1 97.06 10 THR B O 1
ATOM 946 N N . ASN B 1 11 ? -11.758 4.395 14.562 1 95.69 11 ASN B N 1
ATOM 947 C CA . ASN B 1 11 ? -13.102 3.832 14.57 1 95.69 11 ASN B CA 1
ATOM 948 C C . ASN B 1 11 ? -14.07 4.688 13.758 1 95.69 11 ASN B C 1
ATOM 950 O O . ASN B 1 11 ? -13.789 5.855 13.477 1 95.69 11 ASN B O 1
ATOM 954 N N . LYS B 1 12 ? -15.25 4.129 13.445 1 94.81 12 LYS B N 1
ATOM 955 C CA . LYS B 1 12 ? -16.219 4.758 12.547 1 94.81 12 LYS B CA 1
ATOM 956 C C . LYS B 1 12 ? -16.781 6.035 13.156 1 94.81 12 LYS B C 1
ATOM 958 O O . LYS B 1 12 ? -17.25 6.918 12.43 1 94.81 12 LYS B O 1
ATOM 963 N N . GLU B 1 13 ? -16.719 6.078 14.477 1 93.81 13 GLU B N 1
ATOM 964 C CA . GLU B 1 13 ? -17.203 7.277 15.156 1 93.81 13 GLU B CA 1
ATOM 965 C C . GLU B 1 13 ? -16.406 8.508 14.734 1 93.81 13 GLU B C 1
ATOM 967 O O . GLU B 1 13 ? -16.938 9.617 14.68 1 93.81 13 GLU B O 1
ATOM 972 N N . HIS B 1 14 ? -15.211 8.305 14.312 1 95.12 14 HIS B N 1
ATOM 973 C CA . HIS B 1 14 ? -14.32 9.414 14 1 95.12 14 HIS B CA 1
ATOM 974 C C . HIS B 1 14 ? -13.984 9.445 12.508 1 95.12 14 HIS B C 1
ATOM 976 O O . HIS B 1 14 ? -13.039 10.125 12.094 1 95.12 14 HIS B O 1
ATOM 982 N N . GLU B 1 15 ? -14.664 8.719 11.734 1 96.06 15 GLU B N 1
ATOM 983 C CA . GLU B 1 15 ? -14.344 8.57 10.32 1 96.06 15 GLU B CA 1
ATOM 984 C C . GLU B 1 15 ? -14.383 9.922 9.602 1 96.06 15 GLU B C 1
ATOM 986 O O . GLU B 1 15 ? -13.547 10.195 8.734 1 96.06 15 GLU B O 1
ATOM 991 N N . GLN B 1 16 ? -15.383 10.742 9.938 1 96.06 16 GLN B N 1
ATOM 992 C CA . GLN B 1 16 ? -15.508 12.023 9.258 1 96.06 16 GLN B CA 1
ATOM 993 C C . GLN B 1 16 ? -14.273 12.883 9.477 1 96.06 16 GLN B C 1
ATOM 995 O O . GLN B 1 16 ? -13.828 13.586 8.562 1 96.06 16 GLN B O 1
ATOM 1000 N N . GLN B 1 17 ? -13.734 12.836 10.633 1 95.19 17 GLN B N 1
ATOM 1001 C CA . GLN B 1 17 ? -12.516 13.57 10.93 1 95.19 17 GLN B CA 1
ATOM 1002 C C . GLN B 1 17 ? -11.352 13.07 10.078 1 95.19 17 GLN B C 1
ATOM 1004 O O . GLN B 1 17 ? -10.586 13.875 9.539 1 95.19 17 GLN B O 1
ATOM 1009 N N . LEU B 1 18 ? -11.266 11.82 10.031 1 96.31 18 LEU B N 1
ATOM 1010 C CA . LEU B 1 18 ? -10.195 11.219 9.242 1 96.31 18 LEU B CA 1
ATOM 1011 C C . LEU B 1 18 ? -10.367 11.539 7.766 1 96.31 18 LEU B C 1
ATOM 1013 O O . LEU B 1 18 ? -9.398 11.867 7.078 1 96.31 18 LEU B O 1
ATOM 1017 N N . TYR B 1 19 ? -11.578 11.422 7.309 1 97.12 19 TYR B N 1
ATOM 1018 C CA . TYR B 1 19 ? -11.891 11.75 5.922 1 97.12 19 TYR B CA 1
ATOM 1019 C C . TYR B 1 19 ? -11.453 13.172 5.586 1 97.12 19 TYR B C 1
ATOM 1021 O O . TYR B 1 19 ? -10.812 13.398 4.559 1 97.12 19 TYR B O 1
ATOM 1029 N N . ASN B 1 20 ? -11.742 14.109 6.406 1 96.31 20 ASN B N 1
ATOM 1030 C CA . ASN B 1 20 ? -11.375 15.508 6.195 1 96.31 20 ASN B CA 1
ATOM 1031 C C . ASN B 1 20 ? -9.859 15.688 6.168 1 96.31 20 ASN B C 1
ATOM 1033 O O . ASN B 1 20 ? -9.344 16.469 5.367 1 96.31 20 ASN B O 1
ATOM 1037 N N . LYS B 1 21 ? -9.234 14.984 7.023 1 94.75 21 LYS B N 1
ATOM 1038 C CA . LYS B 1 21 ? -7.777 15.07 7.098 1 94.75 21 LYS B CA 1
ATOM 1039 C C . LYS B 1 21 ? -7.133 14.609 5.793 1 94.75 21 LYS B C 1
ATOM 1041 O O . LYS B 1 21 ? -6.262 15.289 5.25 1 94.75 21 LYS B O 1
ATOM 1046 N N . VAL B 1 22 ? -7.562 13.445 5.289 1 97.06 22 VAL B N 1
ATOM 1047 C CA . VAL B 1 22 ? -6.926 12.891 4.098 1 97.06 22 VAL B CA 1
ATOM 1048 C C . VAL B 1 22 ? -7.32 13.719 2.875 1 97.06 22 VAL B C 1
ATOM 1050 O O . VAL B 1 22 ? -6.527 13.875 1.942 1 97.06 22 VAL B O 1
ATOM 1053 N N . LYS B 1 23 ? -8.516 14.211 2.889 1 97.06 23 LYS B N 1
ATOM 1054 C CA . LYS B 1 23 ? -8.93 15.102 1.812 1 97.06 23 LYS B CA 1
ATOM 1055 C C . LYS B 1 23 ? -8.047 16.344 1.756 1 97.06 23 LYS B C 1
ATOM 1057 O O . LYS B 1 23 ? -7.617 16.766 0.678 1 97.06 23 LYS B O 1
ATOM 1062 N N . LYS B 1 24 ? -7.871 16.953 2.885 1 94.81 24 LYS B N 1
ATOM 1063 C CA . LYS B 1 24 ? -6.988 18.109 2.961 1 94.81 24 LYS B CA 1
ATOM 1064 C C . LYS B 1 24 ? -5.582 17.766 2.479 1 94.81 24 LYS B C 1
ATOM 1066 O O . LYS B 1 24 ? -4.988 18.5 1.692 1 94.81 24 LYS B O 1
ATOM 1071 N N . THR B 1 25 ? -5.016 16.656 2.949 1 95.38 25 THR B N 1
ATOM 1072 C CA . THR B 1 25 ? -3.689 16.203 2.535 1 95.38 25 THR B CA 1
ATOM 1073 C C . THR B 1 25 ? -3.613 16.062 1.019 1 95.38 25 THR B C 1
ATOM 1075 O O . THR B 1 25 ? -2.656 16.516 0.393 1 95.38 25 THR B O 1
ATOM 1078 N N . GLN B 1 26 ? -4.613 15.414 0.473 1 96.5 26 GLN B N 1
ATOM 1079 C CA . GLN B 1 26 ? -4.668 15.219 -0.972 1 96.5 26 GLN B CA 1
ATOM 1080 C C . GLN B 1 26 ? -4.648 16.547 -1.709 1 96.5 26 GLN B C 1
ATOM 1082 O O . GLN B 1 26 ? -4 16.688 -2.748 1 96.5 26 GLN B O 1
ATOM 1087 N N . SER B 1 27 ? -5.391 17.531 -1.194 1 95.19 27 SER B N 1
ATOM 1088 C CA . SER B 1 27 ? -5.445 18.844 -1.823 1 95.19 27 SER B CA 1
ATOM 1089 C C . SER B 1 27 ? -4.09 19.547 -1.766 1 95.19 27 SER B C 1
ATOM 1091 O O . SER B 1 27 ? -3.766 20.359 -2.637 1 95.19 27 SER B O 1
ATOM 1093 N N . GLU B 1 28 ? -3.289 19.219 -0.779 1 95.38 28 GLU B N 1
ATOM 1094 C CA . GLU B 1 28 ? -1.975 19.844 -0.611 1 95.38 28 GLU B CA 1
ATOM 1095 C C . GLU B 1 28 ? -0.939 19.188 -1.519 1 95.38 28 GLU B C 1
ATOM 1097 O O . GLU B 1 28 ? 0.123 19.75 -1.773 1 95.38 28 GLU B O 1
ATOM 1102 N N . LEU B 1 29 ? -1.233 17.938 -1.938 1 96.81 29 LEU B N 1
ATOM 1103 C CA . LEU B 1 29 ? -0.339 17.203 -2.822 1 96.81 29 LEU B CA 1
ATOM 1104 C C . LEU B 1 29 ? -0.583 17.578 -4.281 1 96.81 29 LEU B C 1
ATOM 1106 O O . LEU B 1 29 ? -0.793 16.703 -5.125 1 96.81 29 LEU B O 1
ATOM 1110 N N . HIS B 1 30 ? -0.791 18.812 -4.551 1 89.81 30 HIS B N 1
ATOM 1111 C CA . HIS B 1 30 ? -1.004 19.297 -5.91 1 89.81 30 HIS B CA 1
ATOM 1112 C C . HIS B 1 30 ? 0.118 20.234 -6.34 1 89.81 30 HIS B C 1
ATOM 1114 O O . HIS B 1 30 ? 0.48 21.156 -5.605 1 89.81 30 HIS B O 1
ATOM 1120 N N . ASN B 1 31 ? 0.748 19.969 -7.508 1 90.44 31 ASN B N 1
ATOM 1121 C CA . ASN B 1 31 ? 1.797 20.797 -8.078 1 90.44 31 ASN B CA 1
ATOM 1122 C C . ASN B 1 31 ? 3.006 20.891 -7.152 1 90.44 31 ASN B C 1
ATOM 1124 O O . ASN B 1 31 ? 3.529 21.984 -6.91 1 90.44 31 ASN B O 1
ATOM 1128 N N . VAL B 1 32 ? 3.303 19.828 -6.547 1 95.94 32 VAL B N 1
ATOM 1129 C CA . VAL B 1 32 ? 4.48 19.734 -5.691 1 95.94 32 VAL B CA 1
ATOM 1130 C C . VAL B 1 32 ? 5.668 19.234 -6.504 1 95.94 32 VAL B C 1
ATOM 1132 O O . VAL B 1 32 ? 5.535 18.281 -7.289 1 95.94 32 VAL B O 1
ATOM 1135 N N . ALA B 1 33 ? 6.719 19.969 -6.258 1 96.69 33 ALA B N 1
ATOM 1136 C CA . ALA B 1 33 ? 7.926 19.578 -6.984 1 96.69 33 ALA B CA 1
ATOM 1137 C C . ALA B 1 33 ? 8.281 18.125 -6.734 1 96.69 33 ALA B C 1
ATOM 1139 O O . ALA B 1 33 ? 8.312 17.672 -5.586 1 96.69 33 ALA B O 1
ATOM 1140 N N . GLY B 1 34 ? 8.469 17.359 -7.812 1 98.25 34 GLY B N 1
ATOM 1141 C CA . GLY B 1 34 ? 8.922 15.977 -7.699 1 98.25 34 GLY B CA 1
ATOM 1142 C C . GLY B 1 34 ? 7.781 14.984 -7.555 1 98.25 34 GLY B C 1
ATOM 1143 O O . GLY B 1 34 ? 7.992 13.773 -7.656 1 98.25 34 GLY B O 1
ATOM 1144 N N . LEU B 1 35 ? 6.547 15.438 -7.324 1 98.62 35 LEU B N 1
ATOM 1145 C CA . LEU B 1 35 ? 5.391 14.562 -7.191 1 98.62 35 LEU B CA 1
ATOM 1146 C C . LEU B 1 35 ? 4.938 14.055 -8.555 1 98.62 35 LEU B C 1
ATOM 1148 O O . LEU B 1 35 ? 4.73 14.844 -9.477 1 98.62 35 LEU B O 1
ATOM 1152 N N . LYS B 1 36 ? 4.84 12.766 -8.68 1 98.06 36 LYS B N 1
ATOM 1153 C CA . LYS B 1 36 ? 4.391 12.164 -9.93 1 98.06 36 LYS B CA 1
ATOM 1154 C C . LYS B 1 36 ? 2.893 11.875 -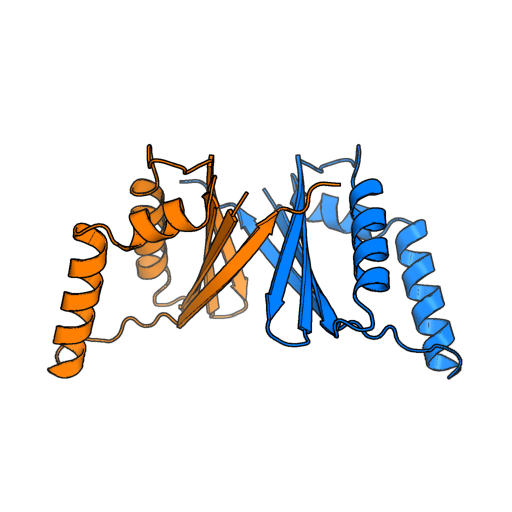9.898 1 98.06 36 LYS B C 1
ATOM 1156 O O . LYS B 1 36 ? 2.188 12.094 -10.883 1 98.06 36 LYS B O 1
ATOM 1161 N N . SER B 1 37 ? 2.484 11.375 -8.781 1 97.69 37 SER B N 1
ATOM 1162 C CA . SER B 1 37 ? 1.065 11.07 -8.625 1 97.69 37 SER B CA 1
ATOM 1163 C C . SER B 1 37 ? 0.708 10.867 -7.156 1 97.69 37 SER B C 1
ATOM 1165 O O . SER B 1 37 ? 1.59 10.656 -6.32 1 97.69 37 SER B O 1
ATOM 1167 N N . SER B 1 38 ? -0.574 11.016 -6.859 1 98 38 SER B N 1
ATOM 1168 C CA . SER B 1 38 ? -1.104 10.719 -5.531 1 98 38 SER B CA 1
ATOM 1169 C C . SER B 1 38 ? -2.535 10.203 -5.613 1 98 38 SER B C 1
ATOM 1171 O O . SER B 1 38 ? -3.295 10.594 -6.5 1 98 38 SER B O 1
ATOM 1173 N N . GLU B 1 39 ? -2.811 9.312 -4.699 1 98.06 39 GLU B N 1
ATOM 1174 C CA . GLU B 1 39 ? -4.148 8.742 -4.559 1 98.06 39 GLU B CA 1
ATOM 1175 C C . GLU B 1 39 ? -4.484 8.484 -3.094 1 98.06 39 GLU B C 1
ATOM 1177 O O . GLU B 1 39 ? -3.588 8.367 -2.256 1 98.06 39 GLU B O 1
ATOM 1182 N N . VAL B 1 40 ? -5.801 8.414 -2.855 1 98.69 40 VAL B N 1
ATOM 1183 C CA . VAL B 1 40 ? -6.266 7.984 -1.541 1 98.69 40 VAL B CA 1
ATOM 1184 C C . VAL B 1 40 ? -7.051 6.68 -1.673 1 98.69 40 VAL B C 1
ATOM 1186 O O . VAL B 1 40 ? -7.879 6.531 -2.576 1 98.69 40 VAL B O 1
ATOM 1189 N N . TRP B 1 41 ? -6.684 5.762 -0.794 1 98.88 41 TRP B N 1
ATOM 1190 C CA . TRP B 1 41 ? -7.379 4.48 -0.729 1 98.88 41 TRP B CA 1
ATOM 1191 C C . TRP B 1 41 ? -8.109 4.32 0.603 1 98.88 41 TRP B C 1
ATOM 1193 O O . TRP B 1 41 ? -7.77 4.988 1.583 1 98.88 41 TRP B O 1
ATOM 1203 N N . THR B 1 42 ? -9.188 3.455 0.619 1 98.69 42 THR B N 1
ATOM 1204 C CA . THR B 1 42 ? -9.891 3.234 1.877 1 98.69 42 THR B CA 1
ATOM 1205 C C . THR B 1 42 ? -10.352 1.785 1.989 1 98.69 42 THR B C 1
ATOM 1207 O O . THR B 1 42 ? -10.508 1.098 0.978 1 98.69 42 THR B O 1
ATOM 1210 N N . LYS B 1 43 ? -10.398 1.345 3.193 1 98.25 43 LYS B N 1
ATOM 1211 C CA . LYS B 1 43 ? -11.031 0.08 3.555 1 98.25 43 LYS B CA 1
ATOM 1212 C C . LYS B 1 43 ? -11.727 0.181 4.906 1 98.25 43 LYS B C 1
ATOM 1214 O O . LYS B 1 43 ? -11.391 1.042 5.723 1 98.25 43 LYS B O 1
ATOM 1219 N N . SER B 1 44 ? -12.711 -0.59 5.02 1 96.44 44 SER B N 1
ATOM 1220 C CA . SER B 1 44 ? -13.414 -0.687 6.293 1 96.44 44 SER B CA 1
ATOM 1221 C C . SER B 1 44 ? -13.547 -2.139 6.742 1 96.44 44 SER B C 1
ATOM 1223 O O . SER B 1 44 ? -13.719 -3.037 5.918 1 96.44 44 SER B O 1
ATOM 1225 N N . LYS B 1 45 ? -13.234 -2.379 8.031 1 92.31 45 LYS B N 1
ATOM 1226 C CA . LYS B 1 45 ? -13.445 -3.674 8.68 1 92.31 45 LYS B CA 1
ATOM 1227 C C . LYS B 1 45 ? -14.156 -3.51 10.016 1 92.31 45 LYS B C 1
ATOM 1229 O O . LYS B 1 45 ? -13.594 -2.947 10.961 1 92.31 45 LYS B O 1
ATOM 1234 N N . SER B 1 46 ? -15.383 -4.047 10.133 1 93.12 46 SER B N 1
ATOM 1235 C CA . SER B 1 46 ? -16.172 -3.928 11.352 1 93.12 46 SER B CA 1
ATOM 1236 C C . SER B 1 46 ? -16.359 -2.467 11.75 1 93.12 46 SER B C 1
ATOM 1238 O O . SER B 1 46 ? -16.938 -1.681 11 1 93.12 46 SER B O 1
ATOM 1240 N N . ASP B 1 47 ? -15.859 -2.111 12.961 1 94.06 47 ASP B N 1
ATOM 1241 C CA . ASP B 1 47 ? -16.047 -0.751 13.453 1 94.06 47 ASP B CA 1
ATOM 1242 C C . ASP B 1 47 ? -14.828 0.119 13.156 1 94.06 47 ASP B C 1
ATOM 1244 O O . ASP B 1 47 ? -14.773 1.28 13.562 1 94.06 47 ASP B O 1
ATOM 1248 N N . ASP B 1 48 ? -13.914 -0.421 12.352 1 96.31 48 ASP B N 1
ATOM 1249 C CA . ASP B 1 48 ? -12.703 0.33 12.055 1 96.31 48 ASP B CA 1
ATOM 1250 C C . ASP B 1 48 ? -12.672 0.786 10.602 1 96.31 48 ASP B C 1
ATOM 1252 O O . ASP B 1 48 ? -13.25 0.131 9.727 1 96.31 48 ASP B O 1
ATOM 1256 N N . VAL B 1 49 ? -12.086 1.947 10.344 1 97.81 49 VAL B N 1
ATOM 1257 C CA . VAL B 1 49 ? -11.883 2.463 8.992 1 97.81 49 VAL B CA 1
ATOM 1258 C C . VAL B 1 49 ? -10.43 2.91 8.828 1 97.81 49 VAL B C 1
ATOM 1260 O O . VAL B 1 49 ? -9.805 3.391 9.773 1 97.81 49 VAL B O 1
ATOM 1263 N N . GLU B 1 50 ? -9.977 2.691 7.633 1 98.44 50 GLU B N 1
ATOM 1264 C CA . GLU B 1 50 ? -8.617 3.092 7.293 1 98.44 50 GLU B CA 1
ATOM 1265 C C . GLU B 1 50 ? -8.578 3.861 5.977 1 98.44 50 GLU B C 1
ATOM 1267 O O . GLU B 1 50 ? -9.258 3.492 5.016 1 98.44 50 GLU B O 1
ATOM 1272 N N . TYR B 1 51 ? -7.859 4.953 5.992 1 98.62 51 TYR B N 1
ATOM 1273 C CA . TYR B 1 51 ? -7.512 5.691 4.781 1 98.62 51 TYR B CA 1
ATOM 1274 C C . TYR B 1 51 ? -6.004 5.691 4.559 1 98.62 51 TYR B C 1
ATOM 1276 O O . TYR B 1 51 ? -5.23 5.844 5.504 1 98.62 51 TYR B O 1
ATOM 1284 N N . VAL B 1 52 ? -5.609 5.516 3.34 1 98.75 52 VAL B N 1
ATOM 1285 C CA . VAL B 1 52 ? -4.191 5.48 2.988 1 98.75 52 VAL B CA 1
ATOM 1286 C C . VAL B 1 52 ? -3.898 6.539 1.927 1 98.75 52 VAL B C 1
ATOM 1288 O O . VAL B 1 52 ? -4.496 6.527 0.848 1 98.75 52 VAL B O 1
ATOM 1291 N N . VAL B 1 53 ? -3.055 7.465 2.225 1 98.69 53 VAL B N 1
ATOM 1292 C CA . VAL B 1 53 ? -2.543 8.391 1.218 1 98.69 53 VAL B CA 1
ATOM 1293 C C . VAL B 1 53 ? -1.318 7.785 0.536 1 98.69 53 VAL B C 1
ATOM 1295 O O . VAL B 1 53 ? -0.296 7.543 1.183 1 98.69 53 VAL B O 1
ATOM 1298 N N . VAL B 1 54 ? -1.483 7.516 -0.738 1 98.75 54 VAL B N 1
ATOM 1299 C CA . VAL B 1 54 ? -0.392 6.973 -1.54 1 98.75 54 VAL B CA 1
ATOM 1300 C C . VAL B 1 54 ? 0.173 8.062 -2.449 1 98.75 54 VAL B C 1
ATOM 1302 O O . VAL B 1 54 ? -0.548 8.625 -3.275 1 98.75 54 VAL B O 1
ATOM 1305 N N . SER B 1 55 ? 1.45 8.367 -2.311 1 98.62 55 SER B N 1
ATOM 1306 C CA . SER B 1 55 ? 2.102 9.375 -3.146 1 98.62 55 SER B CA 1
ATOM 1307 C C . SER B 1 55 ? 3.367 8.82 -3.791 1 98.62 55 SER B C 1
ATOM 1309 O O . SER B 1 55 ? 4.121 8.078 -3.156 1 98.62 55 SER B O 1
ATOM 1311 N N . LYS B 1 56 ? 3.527 9.156 -5.055 1 98.62 56 LYS B N 1
ATOM 1312 C CA . LYS B 1 56 ? 4.703 8.742 -5.82 1 98.62 56 LYS B CA 1
ATOM 1313 C C . LYS B 1 56 ? 5.555 9.953 -6.203 1 98.62 56 LYS B C 1
ATOM 1315 O O . LYS B 1 56 ? 5.031 10.984 -6.625 1 98.62 56 LYS B O 1
ATOM 1320 N N . TRP B 1 57 ? 6.828 9.75 -6.051 1 98.75 57 TRP B N 1
ATOM 1321 C CA . TRP B 1 57 ? 7.773 10.859 -6.188 1 98.75 57 TRP B CA 1
ATOM 1322 C C . TRP B 1 57 ? 8.953 10.461 -7.074 1 98.75 57 TRP B C 1
ATOM 1324 O O . TRP B 1 57 ? 9.32 9.281 -7.137 1 98.75 57 TRP B O 1
ATOM 1334 N N . ASP B 1 58 ? 9.539 11.492 -7.703 1 98.44 58 ASP B N 1
ATOM 1335 C CA . ASP B 1 58 ? 10.758 11.242 -8.477 1 98.44 58 ASP B CA 1
ATOM 1336 C C . ASP B 1 58 ? 11.852 10.656 -7.59 1 98.44 58 ASP B C 1
ATOM 1338 O O . ASP B 1 58 ? 12.516 9.695 -7.977 1 98.44 58 ASP B O 1
ATOM 1342 N N . GLU B 1 59 ? 12.039 11.289 -6.465 1 98.19 59 GLU B N 1
ATOM 1343 C CA . GLU B 1 59 ? 13.047 10.852 -5.504 1 98.19 59 GLU B CA 1
ATOM 1344 C C . GLU B 1 59 ? 12.539 11 -4.07 1 98.19 59 GLU B C 1
ATOM 1346 O O . GLU B 1 59 ? 11.625 11.781 -3.805 1 98.19 59 GLU B O 1
ATOM 1351 N N . LYS B 1 60 ? 13.195 10.203 -3.168 1 98 60 LYS B N 1
ATOM 1352 C CA . LYS B 1 60 ? 12.859 10.281 -1.749 1 98 60 LYS B CA 1
ATOM 1353 C C . LYS B 1 60 ? 13.031 11.711 -1.229 1 98 60 LYS B C 1
ATOM 1355 O O . LYS B 1 60 ? 12.234 12.18 -0.415 1 98 60 LYS B O 1
ATOM 1360 N N . LYS B 1 61 ? 14.023 12.391 -1.706 1 98 61 LYS B N 1
ATOM 1361 C CA . LYS B 1 61 ? 14.328 13.742 -1.259 1 98 61 LYS B CA 1
ATOM 1362 C C . LYS B 1 61 ? 13.156 14.688 -1.521 1 98 61 LYS B C 1
ATOM 1364 O O . LYS B 1 61 ? 12.898 15.602 -0.731 1 98 61 LYS B O 1
ATOM 1369 N N . ASP B 1 62 ? 12.469 14.484 -2.633 1 98.31 62 ASP B N 1
ATOM 1370 C CA . ASP B 1 62 ? 11.305 15.312 -2.955 1 98.31 62 ASP B CA 1
ATOM 1371 C C . ASP B 1 62 ? 10.203 15.141 -1.91 1 98.31 62 ASP B C 1
ATOM 1373 O O . ASP B 1 62 ? 9.609 16.125 -1.465 1 98.31 62 ASP B O 1
ATOM 1377 N N . PHE B 1 63 ? 9.977 13.938 -1.503 1 98.12 63 PHE B N 1
ATOM 1378 C CA . PHE B 1 63 ? 9.008 13.656 -0.448 1 98.12 63 PHE B CA 1
ATOM 1379 C C . PHE B 1 63 ? 9.438 14.297 0.866 1 98.12 63 PHE B C 1
ATOM 1381 O O . PHE B 1 63 ? 8.625 14.922 1.554 1 98.12 63 PHE B O 1
ATOM 1388 N N . GLN B 1 64 ? 10.664 14.156 1.154 1 97.94 64 GLN B N 1
ATOM 1389 C CA . GLN B 1 64 ? 11.188 14.727 2.393 1 97.94 64 GLN B CA 1
ATOM 1390 C C . GLN B 1 64 ? 11.062 16.25 2.402 1 97.94 64 GLN B C 1
ATOM 1392 O O . GLN B 1 64 ? 10.75 16.844 3.436 1 97.94 64 GLN B O 1
ATOM 1397 N N . ASN B 1 65 ? 11.328 16.828 1.287 1 97.44 65 ASN B N 1
ATOM 1398 C CA . ASN B 1 65 ? 11.148 18.266 1.167 1 97.44 65 ASN B CA 1
ATOM 1399 C C . ASN B 1 65 ? 9.695 18.672 1.4 1 97.44 65 ASN B C 1
ATOM 1401 O O . ASN B 1 65 ? 9.43 19.688 2.043 1 97.44 65 ASN B O 1
ATOM 1405 N N . TRP B 1 66 ? 8.852 17.891 0.847 1 97.19 66 TRP B N 1
ATOM 1406 C CA . TRP B 1 66 ? 7.434 18.188 1 1 97.19 66 TRP B CA 1
ATOM 1407 C C . TRP B 1 66 ? 7.008 18.078 2.461 1 97.19 66 TRP B C 1
ATOM 1409 O O . TRP B 1 66 ? 6.266 18.922 2.963 1 97.19 66 TRP B O 1
ATOM 1419 N N . VAL B 1 67 ? 7.449 17.078 3.16 1 95.69 67 VAL B N 1
ATOM 1420 C CA . VAL B 1 67 ? 7.109 16.859 4.562 1 95.69 67 VAL B CA 1
ATOM 1421 C C . VAL B 1 67 ? 7.738 17.953 5.426 1 95.69 67 VAL B C 1
ATOM 1423 O O . VAL B 1 67 ? 7.207 18.297 6.484 1 95.69 67 VAL B O 1
ATOM 1426 N N . ALA B 1 68 ? 8.797 18.531 4.957 1 95.62 68 ALA B N 1
ATOM 1427 C CA . ALA B 1 68 ? 9.547 19.516 5.73 1 95.62 68 ALA B CA 1
ATOM 1428 C C . ALA B 1 68 ? 8.992 20.922 5.508 1 95.62 68 ALA B C 1
ATOM 1430 O O . ALA B 1 68 ? 9.492 21.891 6.09 1 95.62 68 ALA B O 1
ATOM 1431 N N . ARG B 1 69 ? 8.023 21.062 4.68 1 93.81 69 ARG B N 1
ATOM 1432 C CA . ARG B 1 69 ? 7.469 22.391 4.418 1 93.81 69 ARG B CA 1
ATOM 1433 C C . ARG B 1 69 ? 6.945 23.031 5.699 1 93.81 69 ARG B C 1
ATOM 1435 O O . ARG B 1 69 ? 6.402 22.344 6.562 1 93.81 69 ARG B O 1
ATOM 1442 N N . PRO B 1 70 ? 7.004 24.312 5.805 1 92.56 70 PRO B N 1
ATOM 1443 C CA . PRO B 1 70 ? 6.68 25 7.059 1 92.56 70 PRO B CA 1
ATOM 1444 C C . PRO B 1 70 ? 5.254 24.719 7.535 1 92.56 70 PRO B C 1
ATOM 1446 O O . PRO B 1 70 ? 5.035 24.469 8.727 1 92.56 70 PRO B O 1
ATOM 1449 N N . SER B 1 71 ? 4.348 24.781 6.656 1 89.31 71 SER B N 1
ATOM 1450 C CA . SER B 1 71 ? 2.963 24.547 7.055 1 89.31 71 SER B CA 1
ATOM 1451 C C . SER B 1 71 ? 2.801 23.188 7.73 1 89.31 71 SER B C 1
ATOM 1453 O O . SER B 1 71 ? 2.123 23.078 8.758 1 89.31 71 SER B O 1
ATOM 1455 N N . HIS B 1 72 ? 3.43 22.125 7.277 1 90.88 72 HIS B N 1
ATOM 1456 C CA . HIS B 1 72 ? 3.326 20.781 7.82 1 90.88 72 HIS B CA 1
ATOM 1457 C C . HIS B 1 72 ? 4.051 20.656 9.156 1 90.88 72 HIS B C 1
ATOM 1459 O O . HIS B 1 72 ? 3.508 20.125 10.117 1 90.88 72 HIS B O 1
ATOM 1465 N N . VAL B 1 73 ? 5.215 21.266 9.234 1 91.75 73 VAL B N 1
ATOM 1466 C CA . VAL B 1 73 ? 6.031 21.188 10.438 1 91.75 73 VAL B CA 1
ATOM 1467 C C . VAL B 1 73 ? 5.336 21.938 11.578 1 91.75 73 VAL B C 1
ATOM 1469 O O . VAL B 1 73 ? 5.312 21.469 12.719 1 91.75 73 VAL B O 1
ATOM 1472 N N . GLU B 1 74 ? 4.77 23.047 11.242 1 90.56 74 GLU B N 1
ATOM 1473 C CA . GLU B 1 74 ? 4.086 23.859 12.25 1 90.56 74 GLU B CA 1
ATOM 1474 C C . GLU B 1 74 ? 2.867 23.125 12.805 1 90.56 74 GLU B C 1
ATOM 1476 O O . GLU B 1 74 ? 2.572 23.219 14 1 90.56 74 GLU B O 1
ATOM 1481 N N . GLU B 1 75 ? 2.223 22.406 11.883 1 86.25 75 GLU B N 1
ATOM 1482 C CA . GLU B 1 75 ? 1.08 21.609 12.328 1 86.25 75 GLU B CA 1
ATOM 1483 C C . GLU B 1 75 ? 1.507 20.531 13.328 1 86.25 75 GLU B C 1
ATOM 1485 O O . GLU B 1 75 ? 0.864 20.359 14.367 1 86.25 75 GLU B O 1
ATOM 1490 N N . HIS B 1 76 ? 2.598 19.859 13.086 1 87 76 HIS B N 1
ATOM 1491 C CA . HIS B 1 76 ? 3.08 18.812 13.977 1 87 76 HIS B CA 1
ATOM 1492 C C . HIS B 1 76 ? 3.602 19.391 15.289 1 87 76 HIS B C 1
ATOM 1494 O O . HIS B 1 76 ? 3.379 18.828 16.359 1 87 76 HIS B O 1
ATOM 1500 N N . LYS B 1 77 ? 4.195 20.562 15.234 1 87 77 LYS B N 1
ATOM 1501 C CA . LYS B 1 77 ? 4.668 21.25 16.422 1 87 77 LYS B CA 1
ATOM 1502 C C . LYS B 1 77 ? 3.508 21.641 17.344 1 87 77 LYS B C 1
ATOM 1504 O O . LYS B 1 77 ? 3.584 21.469 18.562 1 87 77 LYS B O 1
ATOM 1509 N N . ALA B 1 78 ? 2.545 22.172 16.703 1 84.81 78 ALA B N 1
ATOM 1510 C CA . ALA B 1 78 ? 1.364 22.594 17.453 1 84.81 78 ALA B CA 1
ATOM 1511 C C . ALA B 1 78 ? 0.704 21.391 18.125 1 84.81 78 ALA B C 1
ATOM 1513 O O . ALA B 1 78 ? 0.282 21.469 19.281 1 84.81 78 ALA B O 1
ATOM 1514 N N . MET B 1 79 ? 0.66 20.203 17.422 1 82.81 79 MET B N 1
ATOM 1515 C CA . MET B 1 79 ? 0.088 18.984 17.969 1 82.81 79 MET B CA 1
ATOM 1516 C C . MET B 1 79 ? 0.899 18.484 19.156 1 82.81 79 MET B C 1
ATOM 1518 O O . MET B 1 79 ? 0.333 18.078 20.172 1 82.81 79 MET B O 1
ATOM 1522 N N . HIS B 1 80 ? 2.191 18.609 18.984 1 83.56 80 HIS B N 1
ATOM 1523 C CA . HIS B 1 80 ? 3.09 18.156 20.031 1 83.56 80 HIS B CA 1
ATOM 1524 C C . HIS B 1 80 ? 2.982 19.047 21.266 1 83.56 80 HIS B C 1
ATOM 1526 O O . HIS B 1 80 ? 2.99 18.562 22.391 1 83.56 80 HIS B O 1
ATOM 1532 N N . LYS B 1 81 ? 2.863 20.344 21.062 1 83.88 81 LYS B N 1
ATOM 1533 C CA . LYS B 1 81 ? 2.732 21.312 22.156 1 83.88 81 LYS B CA 1
ATOM 1534 C C . LYS B 1 81 ? 1.437 21.094 22.922 1 83.88 81 LYS B C 1
ATOM 1536 O O . LYS B 1 81 ? 1.434 21.094 24.156 1 83.88 81 LYS B O 1
ATOM 1541 N N . LYS B 1 82 ? 0.416 20.844 22.203 1 83.12 82 LYS B N 1
ATOM 1542 C CA . LYS B 1 82 ? -0.874 20.609 22.844 1 83.12 82 LYS B CA 1
ATOM 1543 C C . LYS B 1 82 ? -0.856 19.312 23.641 1 83.12 82 LYS B C 1
ATOM 1545 O O . LYS B 1 82 ? -1.438 19.25 24.734 1 83.12 82 LYS B O 1
ATOM 1550 N N . SER B 1 83 ? -0.184 18.328 23.203 1 79.75 83 SER B N 1
ATOM 1551 C CA . SER B 1 83 ? -0.082 17.047 23.891 1 79.75 83 SER B CA 1
ATOM 1552 C C . SER B 1 83 ? 0.728 17.156 25.188 1 79.75 83 SER B C 1
ATOM 1554 O O . SER B 1 83 ? 0.338 16.625 26.219 1 79.75 83 SER B O 1
ATOM 1556 N N . LYS B 1 84 ? 1.755 17.922 25.094 1 82.56 84 LYS B N 1
ATOM 1557 C CA . LYS B 1 84 ? 2.637 18.094 26.25 1 82.56 84 LYS B CA 1
ATOM 1558 C C . LYS B 1 84 ? 1.942 18.875 27.359 1 82.56 84 LYS B C 1
ATOM 1560 O O . LYS B 1 84 ? 2.188 18.641 28.547 1 82.56 84 LYS B O 1
ATOM 1565 N N . ASN B 1 85 ? 1.097 19.719 26.953 1 80.94 85 ASN B N 1
ATOM 1566 C CA . ASN B 1 85 ? 0.409 20.562 27.922 1 80.94 85 ASN B CA 1
ATOM 1567 C C . ASN B 1 85 ? -0.883 19.922 28.422 1 80.94 85 ASN B C 1
ATOM 1569 O O . ASN B 1 85 ? -1.644 20.547 29.172 1 80.94 85 ASN B O 1
ATOM 1573 N N . GLY B 1 86 ? -1.044 18.641 27.906 1 73.75 86 GLY B N 1
ATOM 1574 C CA . GLY B 1 86 ? -2.242 17.938 28.328 1 73.75 86 GLY B CA 1
ATOM 1575 C C . GLY B 1 86 ? -3.516 18.5 27.734 1 73.75 86 GLY B C 1
ATOM 1576 O O . GLY B 1 86 ? -4.605 18.297 28.266 1 73.75 86 GLY B O 1
ATOM 1577 N N . GLU B 1 87 ? -3.426 19.422 26.906 1 68.94 87 GLU B N 1
ATOM 1578 C CA . GLU B 1 87 ? -4.559 20.141 26.328 1 68.94 87 GLU B CA 1
ATOM 1579 C C . GLU B 1 87 ? -5.117 19.406 25.109 1 68.94 87 GLU B C 1
ATOM 1581 O O . GLU B 1 87 ? -6.199 19.734 24.625 1 68.94 87 GLU B O 1
ATOM 1586 N N . ALA B 1 88 ? -4.227 18.609 24.531 1 63.84 88 ALA B N 1
ATOM 1587 C CA . ALA B 1 88 ? -4.633 18.125 23.219 1 63.84 88 ALA B CA 1
ATOM 1588 C C . ALA B 1 88 ? -5.355 16.797 23.328 1 63.84 88 ALA B C 1
ATOM 1590 O O . ALA B 1 88 ? -4.941 15.914 24.094 1 63.84 88 ALA B O 1
ATOM 1591 N N . ASP B 1 89 ? -6.637 16.75 22.906 1 64.69 89 ASP B N 1
ATOM 1592 C CA . ASP B 1 89 ? -7.234 15.453 22.641 1 64.69 89 ASP B CA 1
ATOM 1593 C C . ASP B 1 89 ? -6.512 14.75 21.484 1 64.69 89 ASP B C 1
ATOM 1595 O O . ASP B 1 89 ? -6.285 15.344 20.438 1 64.69 89 ASP B O 1
ATOM 1599 N N . LYS B 1 90 ? -5.562 13.844 21.828 1 68.88 90 LYS B N 1
ATOM 1600 C CA . LYS B 1 90 ? -4.91 13.078 20.781 1 68.88 90 LYS B CA 1
ATOM 1601 C C . LYS B 1 90 ? -5.922 12.617 19.734 1 68.88 90 LYS B C 1
ATOM 1603 O O . LYS B 1 90 ? -7 12.133 20.078 1 68.88 90 LYS B O 1
ATOM 1608 N N . PRO B 1 91 ? -5.531 13.023 18.484 1 75.81 91 PRO B N 1
ATOM 1609 C CA . PRO B 1 91 ? -6.461 12.469 17.5 1 75.81 91 PRO B CA 1
ATOM 1610 C C . PRO B 1 91 ? -6.617 10.953 17.625 1 75.81 91 PRO B C 1
ATOM 1612 O O . PRO B 1 91 ? -5.645 10.25 17.922 1 75.81 91 PRO B O 1
ATOM 1615 N N . PRO B 1 92 ? -7.746 10.625 17.516 1 83.88 92 PRO B N 1
ATOM 1616 C CA . PRO B 1 92 ? -8.055 9.211 17.703 1 83.88 92 PRO B CA 1
ATOM 1617 C C . PRO B 1 92 ? -7.621 8.352 16.516 1 83.88 92 PRO B C 1
ATOM 1619 O O . PRO B 1 92 ? -8.375 7.48 16.078 1 83.88 92 PRO B O 1
ATOM 1622 N N . PHE B 1 93 ? -6.422 8.742 15.867 1 92 93 PHE B N 1
ATOM 1623 C CA . PHE B 1 93 ? -6.016 7.984 14.688 1 92 93 PHE B CA 1
ATOM 1624 C C . PHE B 1 93 ? -4.715 7.238 14.945 1 92 93 PHE B C 1
ATOM 1626 O O . PHE B 1 93 ? -3.816 7.754 15.617 1 92 93 PHE B O 1
ATOM 1633 N N . GLN B 1 94 ? -4.617 6.168 14.555 1 94.69 94 GLN B N 1
ATOM 1634 C CA . GLN B 1 94 ? -3.342 5.48 14.398 1 94.69 94 GLN B CA 1
ATOM 1635 C C . GLN B 1 94 ? -2.723 5.77 13.031 1 94.69 94 GLN B C 1
ATOM 1637 O O . GLN B 1 94 ? -3.428 5.797 12.023 1 94.69 94 GLN B O 1
ATOM 1642 N N . LYS B 1 95 ? -1.425 5.973 13.023 1 95.5 95 LYS B N 1
ATOM 1643 C CA . LYS B 1 95 ? -0.733 6.285 11.781 1 95.5 95 LYS B CA 1
ATOM 1644 C C . LYS B 1 95 ? 0.383 5.281 11.5 1 95.5 95 LYS B C 1
ATOM 1646 O O . LYS B 1 95 ? 1.131 4.914 12.406 1 95.5 95 LYS B O 1
ATOM 1651 N N . THR B 1 96 ? 0.467 4.836 10.297 1 96.81 96 THR B N 1
ATOM 1652 C CA . THR B 1 96 ? 1.547 3.969 9.836 1 96.81 96 THR B CA 1
ATOM 1653 C C . THR B 1 96 ? 2.143 4.496 8.539 1 96.81 96 THR B C 1
ATOM 1655 O O . THR B 1 96 ? 1.417 4.75 7.57 1 96.81 96 THR B O 1
ATOM 1658 N N . LEU B 1 97 ? 3.438 4.66 8.5 1 97.69 97 LEU B N 1
ATOM 1659 C CA . LEU B 1 97 ? 4.152 5.082 7.305 1 97.69 97 LEU B CA 1
ATOM 1660 C C . LEU B 1 97 ? 4.891 3.91 6.668 1 97.69 97 LEU B C 1
ATOM 1662 O O . LEU B 1 97 ? 5.605 3.178 7.352 1 97.69 97 LEU B O 1
ATOM 1666 N N . ARG B 1 98 ? 4.68 3.703 5.41 1 97.88 98 ARG B N 1
ATOM 1667 C CA . ARG B 1 98 ? 5.434 2.744 4.609 1 97.88 98 ARG B CA 1
ATOM 1668 C C . ARG B 1 98 ? 6.09 3.424 3.412 1 97.88 98 ARG B C 1
ATOM 1670 O O . ARG B 1 98 ? 5.477 4.27 2.76 1 97.88 98 ARG B O 1
ATOM 1677 N N . GLN B 1 99 ? 7.316 3.008 3.18 1 98.62 99 GLN B N 1
ATOM 1678 C CA . GLN B 1 99 ? 8.086 3.594 2.086 1 98.62 99 GLN B CA 1
ATOM 1679 C C . GLN B 1 99 ? 8.641 2.514 1.163 1 98.62 99 GLN B C 1
ATOM 1681 O O . GLN B 1 99 ? 9.156 1.494 1.63 1 98.62 99 GLN B O 1
ATOM 1686 N N . TYR B 1 100 ? 8.531 2.783 -0.144 1 98.81 100 TYR B N 1
ATOM 1687 C CA . TYR B 1 100 ? 8.953 1.805 -1.141 1 98.81 100 TYR B CA 1
ATOM 1688 C C . TYR B 1 100 ? 9.648 2.486 -2.314 1 98.81 100 TYR B C 1
ATOM 1690 O O . TYR B 1 100 ? 9.617 3.713 -2.436 1 98.81 100 TYR B O 1
ATOM 1698 N N . THR B 1 101 ? 10.297 1.676 -3.074 1 98.56 101 THR B N 1
ATOM 1699 C CA . THR B 1 101 ? 10.742 2.037 -4.414 1 98.56 101 THR B CA 1
ATOM 1700 C C . THR B 1 101 ? 10.031 1.187 -5.465 1 98.56 101 THR B C 1
ATOM 1702 O O . THR B 1 101 ? 9.836 -0.015 -5.27 1 98.56 101 THR B O 1
ATOM 1705 N N . VAL B 1 102 ? 9.664 1.822 -6.559 1 98.56 102 VAL B N 1
ATOM 1706 C CA . VAL B 1 102 ? 9.062 1.073 -7.66 1 98.56 102 VAL B CA 1
ATOM 1707 C C . VAL B 1 102 ? 10.125 0.206 -8.336 1 98.56 102 VAL B C 1
ATOM 1709 O O . VAL B 1 102 ? 11.242 0.667 -8.594 1 98.56 102 VAL B O 1
ATOM 1712 N N . VAL B 1 103 ? 9.719 -1.034 -8.555 1 98.12 103 VAL B N 1
ATOM 1713 C CA . VAL B 1 103 ? 10.625 -1.957 -9.234 1 98.12 103 VAL B CA 1
ATOM 1714 C C . VAL B 1 103 ? 10.453 -1.842 -10.742 1 98.12 103 VAL B C 1
ATOM 1716 O O . VAL B 1 103 ? 9.328 -1.866 -11.25 1 98.12 103 VAL B O 1
ATOM 1719 N N . GLU B 1 104 ? 11.453 -1.682 -11.477 1 94.31 104 GLU B N 1
ATOM 1720 C CA . GLU B 1 104 ? 11.438 -1.698 -12.938 1 94.31 104 GLU B CA 1
ATOM 1721 C C . GLU B 1 104 ? 11.945 -3.033 -13.477 1 94.31 104 GLU B C 1
ATOM 1723 O O . GLU B 1 104 ? 13.047 -3.471 -13.133 1 94.31 104 GLU B O 1
ATOM 1728 N N . PHE B 1 105 ? 11.102 -3.66 -14.203 1 92.31 105 PHE B N 1
ATOM 1729 C CA . PHE B 1 105 ? 11.523 -4.926 -14.789 1 92.31 105 PHE B CA 1
ATOM 1730 C C . PHE B 1 105 ? 12.102 -4.711 -16.188 1 92.31 105 PHE B C 1
ATOM 1732 O O . PHE B 1 105 ? 11.727 -3.766 -16.875 1 92.31 105 PHE B O 1
#

Secondary structure (DSSP, 8-state):
-EEEEEEEEEEGGGHHHHHHHHHHHHHHSSS-TTEEEEEEEEEEETTEEEEEEEEEES-HHHHHHHHTSHHHHHHHHHHHHHHHTT-----S-EEEEEEEEEPP-/-EEEEEEEEEEGGGHHHHHHHHHHHHHHSSS-TTEEEEEEEEEEETTEEEEEEEEEES-HHHHHHHHTSHHHHHHHHHHHHHHHTT-----S-EEEEEEEEEPP-

InterPro domains:
  IPR007138 Antibiotic biosynthesis monooxygenase domain [PF03992] (1-74)
  IPR007138 Antibiotic biosynthesis monooxygenase domain [PS51725] (2-97)
  IPR011008 Dimeric alpha-beta barrel [SSF54909] (1-103)
  IPR050404 Heme-degrading monooxygenase [PTHR34474] (1-101)

Solvent-accessible surface area (backbone atoms only — not comparable to full-atom values): 11312 Å² total; per-residue (Å²): 81,24,34,42,36,42,34,38,33,30,44,58,92,48,39,68,60,52,52,53,50,53,51,51,52,54,65,65,69,54,93,44,76,49,58,73,48,72,50,42,33,32,41,75,57,92,63,34,36,34,41,31,44,37,38,32,21,61,37,64,64,36,52,52,52,59,60,61,33,63,74,53,43,52,51,53,49,52,53,51,52,28,48,74,68,69,68,41,80,71,72,78,56,48,78,48,82,45,67,35,34,58,60,83,130,80,24,34,43,37,41,34,38,33,31,43,59,91,48,40,68,60,52,51,51,51,54,50,52,51,54,66,65,67,53,94,43,76,48,57,73,48,73,50,40,32,34,42,73,57,92,63,34,35,36,41,29,43,38,37,32,20,62,37,62,64,38,52,52,52,59,59,62,32,65,74,54,46,51,52,52,49,52,52,51,52,28,47,74,68,69,69,41,79,69,70,75,56,48,78,47,81,46,68,33,34,56,59,84,130

pLDDT: mean 93.48, std 7.54, range [63.78, 98.94]

Sequence (210 aa):
MFVAEVAFSTNKEHEQQLYNKVKKTQSELHNVAGLKSSEVWTKSKSDDVEYVVVSKWDEKKDFQNWVARPSHVEEHKAMHKKSKNGEADKPPFQKTLRQYTVVEFMFVAEVAFSTNKEHEQQLYNKVKKTQSELHNVAGLKSSEVWTKSKSDDVEYVVVSKWDEKKDFQNWVARPSHVEEHKAMHKKSKNGEADKPPFQKTLRQYTVVEF

Foldseek 3Di:
DKKKKKKKKAFPVCVVVVVVVVVVVQVLLPPQPFWDDWDKDKDDDDRMIMIMIMTDGNDPVSVVVSCPDPVNVVVVVVQVVCVVVVNDPPPRIDMDMDMDDDDDD/DKKKKKKKKAFPVCVVVVVVVVVVVQVLLPPQPFWDDWDKDKDDDDRMIMIMIMTDGNDPVSVVVSCPDPVNVVVVVVQVVCVVVVNDPPPRIDMDMDMDDDDDD